Protein AF-A0A066ZWS1-F1 (afdb_monomer_lite)

Structure (mmCIF, N/CA/C/O backbone):
data_AF-A0A066ZWS1-F1
#
_entry.id   AF-A0A066ZWS1-F1
#
loop_
_atom_site.group_PDB
_atom_site.id
_atom_site.type_symbol
_atom_site.label_atom_id
_atom_site.label_alt_id
_atom_site.label_comp_id
_atom_site.label_asym_id
_atom_site.label_entity_id
_atom_site.label_seq_id
_atom_site.pdbx_PDB_ins_code
_atom_site.Cartn_x
_atom_site.Cartn_y
_atom_site.Cartn_z
_atom_site.occupancy
_atom_site.B_iso_or_equiv
_atom_site.auth_seq_id
_atom_site.auth_comp_id
_atom_site.auth_asym_id
_atom_site.auth_atom_id
_atom_site.pdbx_PDB_model_num
ATOM 1 N N . MET A 1 1 ? -18.443 104.665 -8.573 1.00 38.19 1 MET A N 1
ATOM 2 C CA . MET A 1 1 ? -17.486 105.781 -8.428 1.00 38.19 1 MET A CA 1
ATOM 3 C C . MET A 1 1 ? -16.572 105.450 -7.249 1.00 38.19 1 MET A C 1
ATOM 5 O O . MET A 1 1 ? -17.092 105.098 -6.205 1.00 38.19 1 MET A O 1
ATOM 9 N N . VAL A 1 2 ? -15.253 105.555 -7.456 1.00 36.62 2 VAL A N 1
ATOM 10 C CA . VAL A 1 2 ? -14.124 105.443 -6.494 1.00 36.62 2 VAL A CA 1
ATOM 11 C C . VAL A 1 2 ? -13.600 104.040 -6.103 1.00 36.62 2 VAL A C 1
ATOM 13 O O . VAL A 1 2 ? -14.332 103.125 -5.757 1.00 36.62 2 VAL A O 1
ATOM 16 N N . LYS A 1 3 ? -12.267 103.946 -6.239 1.00 41.00 3 LYS A N 1
ATOM 17 C CA . LYS A 1 3 ? -11.293 102.839 -6.189 1.00 41.00 3 LYS A CA 1
ATOM 18 C C . LYS A 1 3 ? -10.874 102.416 -4.766 1.00 41.00 3 LYS A C 1
ATOM 20 O O . LYS A 1 3 ? -10.825 103.261 -3.881 1.00 41.00 3 LYS A O 1
ATOM 25 N N . SER A 1 4 ? -10.354 101.191 -4.616 1.00 43.53 4 SER A N 1
ATOM 26 C CA . SER A 1 4 ? -8.938 100.872 -4.260 1.00 43.53 4 SER A CA 1
ATOM 27 C C . SER A 1 4 ? -8.830 99.391 -3.844 1.00 43.53 4 SER A C 1
ATOM 29 O O . SER A 1 4 ? -9.546 98.931 -2.968 1.00 43.53 4 SER A O 1
ATOM 31 N N . LEU A 1 5 ? -8.225 98.519 -4.653 1.00 43.28 5 LEU A N 1
ATOM 32 C CA . LEU A 1 5 ? -6.821 98.078 -4.648 1.00 43.28 5 LEU A CA 1
ATOM 33 C C . LEU A 1 5 ? -6.246 97.710 -3.269 1.00 43.28 5 LEU A C 1
ATOM 35 O O . LEU A 1 5 ? -5.851 98.594 -2.517 1.00 43.28 5 LEU A O 1
ATOM 39 N N . ARG A 1 6 ? -6.037 96.406 -3.035 1.00 43.62 6 ARG A N 1
ATOM 40 C CA . ARG A 1 6 ? -4.837 95.894 -2.356 1.00 43.62 6 ARG A CA 1
ATOM 41 C C . ARG A 1 6 ? -4.572 94.432 -2.724 1.00 43.62 6 ARG A C 1
ATOM 43 O O . ARG A 1 6 ? -5.404 93.557 -2.526 1.00 43.62 6 ARG A O 1
ATOM 50 N N . TYR A 1 7 ? -3.396 94.236 -3.309 1.00 44.91 7 TYR A N 1
ATOM 51 C CA . TYR A 1 7 ? -2.771 92.969 -3.654 1.00 44.91 7 TYR A CA 1
ATOM 52 C C . TYR A 1 7 ? -2.478 92.146 -2.396 1.00 44.91 7 TYR A C 1
ATOM 54 O O . TYR A 1 7 ? -1.910 92.681 -1.445 1.00 44.91 7 TYR A O 1
ATOM 62 N N . ILE A 1 8 ? -2.761 90.843 -2.435 1.00 48.12 8 ILE A N 1
ATOM 63 C CA . ILE A 1 8 ? -2.046 89.858 -1.620 1.00 48.12 8 ILE A CA 1
ATOM 64 C C . ILE A 1 8 ? -1.541 88.770 -2.563 1.00 48.12 8 ILE A C 1
ATOM 66 O O . ILE A 1 8 ? -2.303 88.038 -3.188 1.00 48.12 8 ILE A O 1
ATOM 70 N N . VAL A 1 9 ? -0.218 88.750 -2.685 1.00 44.81 9 VAL A N 1
ATOM 71 C CA . VAL A 1 9 ? 0.598 87.747 -3.360 1.00 44.81 9 VAL A CA 1
ATOM 72 C C . VAL A 1 9 ? 0.517 86.457 -2.545 1.00 44.81 9 VAL A C 1
ATOM 74 O O . VAL A 1 9 ? 0.936 86.438 -1.390 1.00 44.81 9 VAL A O 1
ATOM 77 N N . LEU A 1 10 ? -0.014 85.384 -3.130 1.00 44.69 10 LEU A N 1
ATOM 78 C CA . LEU A 1 10 ? 0.072 84.039 -2.562 1.00 44.69 10 LEU A CA 1
ATOM 79 C C . LEU A 1 10 ? 1.243 83.317 -3.229 1.00 44.69 10 LEU A C 1
ATOM 81 O O . LEU A 1 10 ? 1.189 82.927 -4.394 1.00 44.69 10 LEU A O 1
ATOM 85 N N . VAL A 1 11 ? 2.333 83.221 -2.473 1.00 46.75 11 VAL A N 1
ATOM 86 C CA . VAL A 1 11 ? 3.554 82.492 -2.815 1.00 46.75 11 VAL A CA 1
ATOM 87 C C . VAL A 1 11 ? 3.230 80.996 -2.834 1.00 46.75 11 VAL A C 1
ATOM 89 O O . VAL A 1 11 ? 2.938 80.413 -1.793 1.00 46.75 11 VAL A O 1
ATOM 92 N N . LEU A 1 12 ? 3.276 80.373 -4.016 1.00 42.91 12 LEU A N 1
ATOM 93 C CA . LEU A 1 12 ? 3.288 78.916 -4.155 1.00 42.91 12 LEU A CA 1
ATOM 94 C C . LEU A 1 12 ? 4.696 78.400 -3.825 1.00 42.91 12 LEU A C 1
ATOM 96 O O . LEU A 1 12 ? 5.595 78.426 -4.664 1.00 42.91 12 LEU A O 1
ATOM 100 N N . SER A 1 13 ? 4.890 77.909 -2.607 1.00 47.66 13 SER A N 1
ATOM 101 C CA . SER A 1 13 ? 6.032 77.070 -2.243 1.00 47.66 13 SER A CA 1
ATOM 102 C C . SER A 1 13 ? 5.692 75.607 -2.536 1.00 47.66 13 SER A C 1
ATOM 104 O O . SER A 1 13 ? 4.999 74.937 -1.773 1.00 47.66 13 SER A O 1
ATOM 106 N N . ALA A 1 14 ? 6.186 75.104 -3.668 1.00 46.03 14 ALA A N 1
ATOM 107 C CA . ALA A 1 14 ? 6.187 73.684 -3.991 1.00 46.03 14 ALA A CA 1
ATOM 108 C C . ALA A 1 14 ? 7.239 72.967 -3.128 1.00 46.03 14 ALA A C 1
ATOM 110 O O . ALA A 1 14 ? 8.435 73.024 -3.410 1.00 46.03 14 ALA A O 1
ATOM 111 N N . VAL A 1 15 ? 6.798 72.293 -2.067 1.00 49.97 15 VAL A N 1
ATOM 112 C CA . VAL A 1 15 ? 7.642 71.366 -1.307 1.00 49.97 15 VAL A CA 1
ATOM 113 C C . VAL A 1 15 ? 7.695 70.044 -2.071 1.00 49.97 15 VAL A C 1
ATOM 115 O O . VAL A 1 15 ? 6.747 69.263 -2.060 1.00 49.97 15 VAL A O 1
ATOM 118 N N . TRP A 1 16 ? 8.812 69.802 -2.753 1.00 45.34 16 TRP A N 1
ATOM 119 C CA . TRP A 1 16 ? 9.173 68.482 -3.261 1.00 45.34 16 TRP A CA 1
ATOM 120 C C . TRP A 1 16 ? 9.668 67.627 -2.091 1.00 45.34 16 TRP A C 1
ATOM 122 O O . TRP A 1 16 ? 10.809 67.757 -1.654 1.00 45.34 16 TRP A O 1
ATOM 132 N N . LEU A 1 17 ? 8.817 66.736 -1.582 1.00 52.81 17 LEU A N 1
ATOM 133 C CA . LEU A 1 17 ? 9.281 65.599 -0.791 1.00 52.81 17 LEU A CA 1
ATOM 134 C C . LEU A 1 17 ? 9.776 64.526 -1.764 1.00 52.81 17 LEU A C 1
ATOM 136 O O . LEU A 1 17 ? 9.001 63.718 -2.271 1.00 52.81 17 LEU A O 1
ATOM 140 N N . ALA A 1 18 ? 11.081 64.529 -2.033 1.00 47.84 18 ALA A N 1
ATOM 141 C CA . ALA A 1 18 ? 11.765 63.382 -2.611 1.00 47.84 18 ALA A CA 1
ATOM 142 C C . ALA A 1 18 ? 11.802 62.262 -1.557 1.00 47.84 18 ALA A C 1
ATOM 144 O O . ALA A 1 18 ? 12.733 62.150 -0.763 1.00 47.84 18 ALA A O 1
ATOM 145 N N . GLY A 1 19 ? 10.744 61.455 -1.512 1.00 42.97 19 GLY A N 1
ATOM 146 C CA . GLY A 1 19 ? 10.755 60.180 -0.811 1.00 42.97 19 GLY A CA 1
ATOM 147 C C . GLY A 1 19 ? 11.589 59.178 -1.603 1.00 42.97 19 GLY A C 1
ATOM 148 O O . GLY A 1 19 ? 11.130 58.644 -2.609 1.00 42.97 19 GLY A O 1
ATOM 149 N N . CYS A 1 20 ? 12.815 58.913 -1.155 1.00 52.38 20 CYS A N 1
ATOM 150 C CA . CYS A 1 20 ? 13.598 57.774 -1.619 1.00 52.38 20 CYS A CA 1
ATOM 151 C C . CYS A 1 20 ? 12.930 56.475 -1.141 1.00 52.38 20 CYS A C 1
ATOM 153 O O . CYS A 1 20 ? 13.167 56.029 -0.023 1.00 52.38 20 CYS A O 1
ATOM 155 N N . THR A 1 21 ? 12.117 55.846 -1.989 1.00 48.03 21 THR A N 1
ATOM 156 C CA . THR A 1 21 ? 11.739 54.436 -1.831 1.00 48.03 21 THR A CA 1
ATOM 157 C C . THR A 1 21 ? 12.431 53.631 -2.925 1.00 48.03 21 THR A C 1
ATOM 159 O O . THR A 1 21 ? 11.834 53.263 -3.935 1.00 48.03 21 THR A O 1
ATOM 162 N N . SER A 1 22 ? 13.726 53.370 -2.768 1.00 54.69 22 SER A N 1
ATOM 163 C CA . SER A 1 22 ? 14.367 52.320 -3.554 1.00 54.69 22 SER A CA 1
ATOM 164 C C . SER A 1 22 ? 13.923 50.978 -2.974 1.00 54.69 22 SER A C 1
ATOM 166 O O . SER A 1 22 ? 14.509 50.486 -2.008 1.00 54.69 22 SER A O 1
ATOM 168 N N . SER A 1 23 ? 12.865 50.388 -3.528 1.00 53.09 23 SER A N 1
ATOM 169 C CA . SER A 1 23 ? 12.674 48.943 -3.403 1.00 53.09 23 SER A CA 1
ATOM 170 C C . SER A 1 23 ? 13.939 48.260 -3.937 1.00 53.09 23 SER A C 1
ATOM 172 O O . SER A 1 23 ? 14.408 48.652 -5.010 1.00 53.09 23 SER A O 1
ATOM 174 N N . PRO A 1 24 ? 14.529 47.281 -3.228 1.00 49.41 24 PRO A N 1
ATOM 175 C CA . PRO A 1 24 ? 15.659 46.546 -3.772 1.00 49.41 24 PRO A CA 1
ATOM 176 C C . PRO A 1 24 ? 15.204 45.889 -5.075 1.00 49.41 24 PRO A C 1
ATOM 178 O O . PRO A 1 24 ? 14.222 45.143 -5.096 1.00 49.41 24 PRO A O 1
ATOM 181 N N . ALA A 1 25 ? 15.886 46.217 -6.172 1.00 48.94 25 ALA A N 1
ATOM 182 C CA . ALA A 1 25 ? 15.670 45.556 -7.445 1.00 48.94 25 ALA A CA 1
ATOM 183 C C . ALA A 1 25 ? 15.865 44.053 -7.224 1.00 48.94 25 ALA A C 1
ATOM 185 O O . ALA A 1 25 ? 16.931 43.623 -6.775 1.00 48.94 25 ALA A O 1
ATOM 186 N N . MET A 1 26 ? 14.832 43.253 -7.505 1.00 49.41 26 MET A N 1
ATOM 187 C CA . MET A 1 26 ? 15.030 41.813 -7.602 1.00 49.41 26 MET A CA 1
ATOM 188 C C . MET A 1 26 ? 16.141 41.579 -8.629 1.00 49.41 26 MET A C 1
ATOM 190 O O . MET A 1 26 ? 16.082 42.184 -9.705 1.00 49.41 26 MET A O 1
ATOM 194 N N . PRO A 1 27 ? 17.146 40.736 -8.331 1.00 48.28 27 PRO A N 1
ATOM 195 C CA . PRO A 1 27 ? 18.145 40.391 -9.323 1.00 48.28 27 PRO A CA 1
ATOM 196 C C . PRO A 1 27 ? 17.381 39.841 -10.521 1.00 48.28 27 PRO A C 1
ATOM 198 O O . PRO A 1 27 ? 16.574 38.917 -10.377 1.00 48.28 27 PRO A O 1
ATOM 201 N N . THR A 1 28 ? 17.572 40.454 -11.688 1.00 49.81 28 THR A N 1
ATOM 202 C CA . THR A 1 28 ? 17.046 39.925 -12.938 1.00 49.81 28 THR A CA 1
ATOM 203 C C . THR A 1 28 ? 17.568 38.501 -13.028 1.00 49.81 28 THR A C 1
ATOM 205 O O . THR A 1 28 ? 18.763 38.293 -13.235 1.00 49.81 28 THR A O 1
ATOM 208 N N . LYS A 1 29 ? 16.702 37.503 -12.802 1.00 53.91 29 LYS A N 1
ATOM 209 C CA . LYS A 1 29 ? 17.018 36.138 -13.204 1.00 53.91 29 LYS A CA 1
ATOM 210 C C . LYS A 1 29 ? 17.281 36.260 -14.692 1.00 53.91 29 LYS A C 1
ATOM 212 O O . LYS A 1 29 ? 16.344 36.501 -15.452 1.00 53.91 29 LYS A O 1
ATOM 217 N N . ASN A 1 30 ? 18.549 36.160 -15.081 1.00 53.34 30 ASN A N 1
ATOM 218 C CA . ASN A 1 30 ? 18.901 35.901 -16.462 1.00 53.34 30 ASN A CA 1
ATOM 219 C C . ASN A 1 30 ? 17.964 34.779 -16.901 1.00 53.34 30 ASN A C 1
ATOM 221 O O . ASN A 1 30 ? 17.905 33.738 -16.233 1.00 53.34 30 ASN A O 1
ATOM 225 N N . LYS A 1 31 ? 17.165 35.017 -17.950 1.00 51.88 31 LYS A N 1
ATOM 226 C CA . LYS A 1 31 ? 16.520 33.906 -18.647 1.00 51.88 31 LYS A CA 1
ATOM 227 C C . LYS A 1 31 ? 17.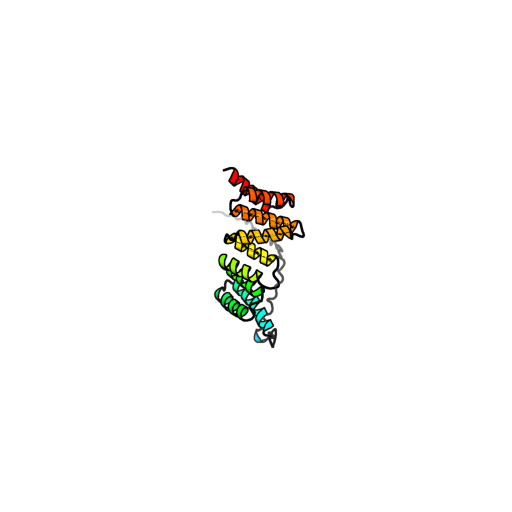630 32.872 -18.852 1.00 51.88 31 LYS A C 1
ATOM 229 O O . LYS A 1 31 ? 18.699 33.281 -19.314 1.00 51.88 31 LYS A O 1
ATOM 234 N N . PRO A 1 32 ? 17.447 31.602 -18.446 1.00 54.88 32 PRO A N 1
ATOM 235 C CA . PRO A 1 32 ? 18.393 30.567 -18.830 1.00 54.88 32 PRO A CA 1
ATOM 236 C C . PRO A 1 32 ? 18.616 30.738 -20.328 1.00 54.88 32 PRO A C 1
ATOM 238 O O . PRO A 1 32 ? 17.624 30.837 -21.051 1.00 54.88 32 PRO A O 1
ATOM 241 N N . SER A 1 33 ? 19.866 30.910 -20.768 1.00 60.81 33 SER A N 1
ATOM 242 C CA . SER A 1 33 ? 20.153 31.030 -22.195 1.00 60.81 33 SER A CA 1
ATOM 243 C C . SER A 1 33 ? 19.487 29.848 -22.886 1.00 60.81 33 SER A C 1
ATOM 245 O O . SER A 1 33 ? 19.844 28.701 -22.620 1.00 60.81 33 SER A O 1
ATOM 247 N N . GLU A 1 34 ? 18.469 30.126 -23.698 1.00 61.28 34 GLU A N 1
ATOM 248 C CA . GLU A 1 34 ? 17.825 29.129 -24.540 1.00 61.28 34 GLU A CA 1
ATOM 249 C C . GLU A 1 34 ? 18.876 28.738 -25.579 1.00 61.28 34 GLU A C 1
ATOM 251 O O . GLU A 1 34 ? 19.074 29.432 -26.574 1.00 61.28 34 GLU A O 1
ATOM 256 N N . VAL A 1 35 ? 19.645 27.687 -25.283 1.00 61.91 35 VAL A N 1
ATOM 257 C CA . VAL A 1 35 ? 20.571 27.098 -26.249 1.00 61.91 35 VAL A CA 1
ATOM 258 C C . VAL A 1 35 ? 19.709 26.613 -27.416 1.00 61.91 35 VAL A C 1
ATOM 260 O O . VAL A 1 35 ? 18.769 25.847 -27.177 1.00 61.91 35 VAL A O 1
ATOM 263 N N . PRO A 1 36 ? 19.964 27.068 -28.656 1.00 69.50 36 PRO A N 1
ATOM 264 C CA . PRO A 1 36 ? 19.253 26.569 -29.825 1.00 69.50 36 PRO A CA 1
ATOM 265 C C . PRO A 1 36 ? 19.314 25.040 -29.849 1.00 69.50 36 PRO A C 1
ATOM 267 O O . PRO A 1 36 ? 20.382 24.477 -29.620 1.00 69.50 36 PRO A O 1
ATOM 270 N N . ILE A 1 37 ? 18.184 24.371 -30.107 1.00 60.78 37 ILE A N 1
ATOM 271 C CA . ILE A 1 37 ? 18.063 22.899 -30.027 1.00 60.78 37 ILE A CA 1
ATOM 272 C C . ILE A 1 37 ? 19.157 22.198 -30.851 1.00 60.78 37 ILE A C 1
ATOM 274 O O . ILE A 1 37 ? 19.696 21.184 -30.421 1.00 60.78 37 ILE A O 1
ATOM 278 N N . ASP A 1 38 ? 19.557 22.802 -31.968 1.00 71.38 38 ASP A N 1
ATOM 279 C CA . ASP A 1 38 ? 20.580 22.289 -32.885 1.00 71.38 38 ASP A CA 1
ATOM 280 C C . ASP A 1 38 ? 22.018 22.328 -32.321 1.00 71.38 38 ASP A C 1
ATOM 282 O O . ASP A 1 38 ? 22.931 21.761 -32.914 1.00 71.38 38 ASP A O 1
ATOM 286 N N . GLN A 1 39 ? 22.238 23.009 -31.191 1.00 70.69 39 GLN A N 1
ATOM 287 C CA . GLN A 1 39 ? 23.531 23.123 -30.498 1.00 70.69 39 GLN A CA 1
ATOM 288 C C . GLN A 1 39 ? 23.583 22.306 -29.202 1.00 70.69 39 GLN A C 1
ATOM 290 O O . GLN A 1 39 ? 24.602 22.304 -28.511 1.00 70.69 39 GLN A O 1
ATOM 295 N N . VAL A 1 40 ? 22.489 21.631 -28.845 1.00 74.19 40 VAL A N 1
ATOM 296 C CA . VAL A 1 40 ? 22.462 20.744 -27.685 1.00 74.19 40 VAL A CA 1
ATOM 297 C C . VAL A 1 40 ? 23.062 19.410 -28.111 1.00 74.19 40 VAL A C 1
ATOM 299 O O . VAL A 1 40 ? 22.451 18.665 -28.876 1.00 74.19 40 VAL A O 1
ATOM 302 N N . GLU A 1 41 ? 24.265 19.104 -27.623 1.00 72.69 41 GLU A N 1
ATOM 303 C CA . GLU A 1 41 ? 24.840 17.772 -27.811 1.00 72.69 41 GLU A CA 1
ATOM 304 C C . GLU A 1 41 ? 23.880 16.705 -27.258 1.00 72.69 41 GLU A C 1
ATOM 306 O O . GLU A 1 41 ? 23.323 16.874 -26.164 1.00 72.69 41 GLU A O 1
ATOM 311 N N . PRO A 1 42 ? 23.655 15.601 -27.993 1.00 69.19 42 PRO A N 1
ATOM 312 C CA . PRO A 1 42 ? 22.784 14.542 -27.517 1.00 69.19 42 PRO A CA 1
ATOM 313 C C . PRO A 1 42 ? 23.360 13.935 -26.234 1.00 69.19 42 PRO A C 1
ATOM 315 O O . PRO A 1 42 ? 24.545 13.618 -26.161 1.00 69.19 42 PRO A O 1
ATOM 318 N N . LEU A 1 43 ? 22.499 13.721 -25.233 1.00 72.31 43 LEU A N 1
ATOM 319 C CA . LEU A 1 43 ? 22.890 13.153 -23.933 1.00 72.31 43 LEU A CA 1
ATOM 320 C C . LEU A 1 43 ? 23.558 11.770 -24.059 1.00 72.31 43 LEU A C 1
ATOM 322 O O . LEU A 1 43 ? 24.332 11.380 -23.188 1.00 72.31 43 LEU A O 1
ATOM 326 N N . ALA A 1 44 ? 23.256 11.037 -25.133 1.00 71.75 44 ALA A N 1
ATOM 327 C CA . ALA A 1 44 ? 23.952 9.826 -25.544 1.00 71.75 44 ALA A CA 1
ATOM 328 C C . ALA A 1 44 ? 23.848 9.650 -27.066 1.00 71.75 44 ALA A C 1
ATOM 330 O O . ALA A 1 44 ? 22.802 9.925 -27.655 1.00 71.75 44 ALA A O 1
ATOM 331 N N . SER A 1 45 ? 24.918 9.162 -27.696 1.00 74.00 4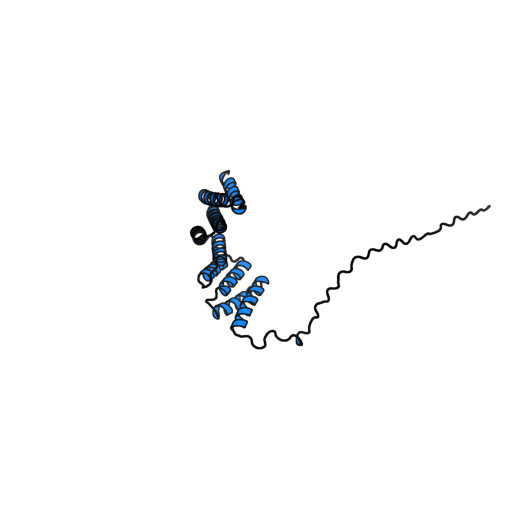5 SER A N 1
ATOM 332 C CA . SER A 1 45 ? 24.954 8.852 -29.132 1.00 74.00 45 SER A CA 1
ATOM 333 C C . SER A 1 45 ? 24.488 7.430 -29.460 1.00 74.00 45 SER A C 1
ATOM 335 O O . SER A 1 45 ? 24.045 7.196 -30.578 1.00 74.00 45 SER A O 1
ATOM 337 N N . ASN A 1 46 ? 24.540 6.505 -28.493 1.00 78.88 46 ASN A N 1
ATOM 338 C CA . ASN A 1 46 ? 24.050 5.128 -28.605 1.00 78.88 46 ASN A CA 1
ATOM 339 C C . ASN A 1 46 ? 23.357 4.724 -27.295 1.00 78.88 46 ASN A C 1
ATOM 341 O O . ASN A 1 46 ? 24.028 4.542 -26.279 1.00 78.88 46 ASN A O 1
ATOM 345 N N . LEU A 1 47 ? 22.029 4.591 -27.307 1.00 82.69 47 LEU A N 1
ATOM 346 C CA . LEU A 1 47 ? 21.278 4.056 -26.170 1.00 82.69 47 LEU A CA 1
ATOM 347 C C . LEU A 1 47 ? 21.267 2.529 -26.239 1.00 82.69 47 LEU A C 1
ATOM 349 O O . LEU A 1 47 ? 21.045 1.952 -27.301 1.00 82.69 47 LEU A O 1
ATOM 353 N N . THR A 1 48 ? 21.511 1.870 -25.107 1.00 89.56 48 THR A N 1
ATOM 354 C CA . THR A 1 48 ? 21.300 0.421 -25.009 1.00 89.56 48 THR A CA 1
ATOM 355 C C . THR A 1 48 ? 19.808 0.115 -24.857 1.00 89.56 48 THR A C 1
ATOM 357 O O . THR A 1 48 ? 19.047 0.960 -24.381 1.00 89.56 48 THR A O 1
ATOM 360 N N . GLU A 1 49 ? 19.378 -1.111 -25.173 1.00 88.56 49 GLU A N 1
ATOM 361 C CA . GLU A 1 49 ? 17.987 -1.544 -24.932 1.00 88.56 49 GLU A CA 1
ATOM 362 C C . GLU A 1 49 ? 17.583 -1.388 -23.451 1.00 88.56 49 GLU A C 1
ATOM 364 O O . GLU A 1 49 ? 16.433 -1.092 -23.120 1.00 88.56 49 GLU A O 1
ATOM 369 N N . ASP A 1 50 ? 18.541 -1.536 -22.533 1.00 88.69 50 ASP A N 1
ATOM 370 C CA . ASP A 1 50 ? 18.326 -1.314 -21.105 1.00 88.69 50 ASP A CA 1
ATOM 371 C C . ASP A 1 50 ? 18.142 0.165 -20.746 1.00 88.69 50 ASP A C 1
ATOM 373 O O . ASP A 1 50 ? 17.395 0.475 -19.812 1.00 88.69 50 ASP A O 1
ATOM 377 N N . ASP A 1 51 ? 18.783 1.079 -21.472 1.00 92.25 51 ASP A N 1
ATOM 378 C CA . ASP A 1 51 ? 18.601 2.519 -21.284 1.00 92.25 51 ASP A CA 1
ATOM 379 C C . ASP A 1 51 ? 17.271 2.988 -21.871 1.00 92.25 51 ASP A C 1
ATOM 381 O O . ASP A 1 51 ? 16.542 3.724 -21.204 1.00 92.25 51 ASP A O 1
ATOM 385 N N . GLU A 1 52 ? 16.888 2.483 -23.046 1.00 91.88 52 GLU A N 1
ATOM 386 C CA . GLU A 1 52 ? 15.556 2.705 -23.617 1.00 91.88 52 GLU A CA 1
ATOM 387 C C . GLU A 1 52 ? 14.453 2.185 -22.690 1.00 91.88 52 GLU A C 1
ATOM 389 O O . GLU A 1 52 ? 13.430 2.843 -22.484 1.00 91.88 52 GLU A O 1
ATOM 394 N N . TYR A 1 53 ? 14.672 1.027 -22.067 1.00 95.56 53 TYR A N 1
ATOM 395 C CA . TYR A 1 53 ? 13.743 0.464 -21.098 1.00 95.56 53 TYR A CA 1
ATOM 396 C C . TYR A 1 53 ? 13.603 1.337 -19.841 1.00 95.56 53 TYR A C 1
ATOM 398 O O . TYR A 1 53 ? 12.481 1.604 -19.399 1.00 95.56 53 TYR A O 1
ATOM 406 N N . LYS A 1 54 ? 14.717 1.816 -19.267 1.00 96.00 54 LYS A N 1
ATOM 407 C CA . LYS A 1 54 ? 14.688 2.748 -18.121 1.00 96.00 54 LYS A CA 1
ATOM 408 C C . LYS A 1 54 ? 13.979 4.049 -18.491 1.00 96.00 54 LYS A C 1
ATOM 410 O O . LYS A 1 54 ? 13.094 4.480 -17.755 1.00 96.00 54 LYS A O 1
ATOM 415 N N . PHE A 1 55 ? 14.302 4.613 -19.653 1.00 96.00 55 PHE A N 1
ATOM 416 C CA . PHE A 1 55 ? 13.623 5.790 -20.181 1.00 96.00 55 PHE A CA 1
ATOM 417 C C . PHE A 1 55 ? 12.117 5.546 -20.335 1.00 96.00 55 PHE A C 1
ATOM 419 O O . PHE A 1 55 ? 11.305 6.378 -19.937 1.00 96.00 55 PHE A O 1
ATOM 426 N N . GLY A 1 56 ? 11.721 4.371 -20.828 1.00 97.75 56 GLY A N 1
ATOM 427 C CA . GLY A 1 56 ? 10.322 3.974 -20.928 1.00 97.75 56 GLY A CA 1
ATOM 428 C C . GLY A 1 56 ? 9.604 3.943 -19.574 1.00 97.75 56 GLY A C 1
ATOM 429 O O . GLY A 1 56 ? 8.479 4.434 -19.478 1.00 97.75 56 GLY A O 1
ATOM 430 N N . LEU A 1 57 ? 10.237 3.423 -18.514 1.00 98.56 57 LEU A N 1
ATOM 431 C CA . LEU A 1 57 ? 9.676 3.452 -17.153 1.00 98.56 57 LEU A CA 1
ATOM 432 C C . LEU A 1 57 ? 9.421 4.893 -16.674 1.00 98.56 57 LEU A C 1
ATOM 434 O O . LEU A 1 57 ? 8.353 5.184 -16.121 1.00 98.56 57 LEU A O 1
ATOM 438 N N . ASP A 1 58 ? 10.380 5.789 -16.906 1.00 98.38 58 ASP A N 1
ATOM 439 C CA . ASP A 1 58 ? 10.282 7.198 -16.518 1.00 98.38 58 ASP A CA 1
ATOM 440 C C . ASP A 1 58 ? 9.215 7.942 -17.325 1.00 98.38 58 ASP A C 1
ATOM 442 O O . ASP A 1 58 ? 8.417 8.697 -16.755 1.00 98.38 58 ASP A O 1
ATOM 446 N N . LEU A 1 59 ? 9.139 7.668 -18.630 1.00 98.50 59 LEU A N 1
ATOM 447 C CA . LEU A 1 59 ? 8.123 8.218 -19.517 1.00 98.50 59 LEU A CA 1
ATOM 448 C C . LEU A 1 59 ? 6.724 7.784 -19.076 1.00 98.50 59 LEU A C 1
ATOM 450 O O . LEU A 1 59 ? 5.860 8.635 -18.896 1.00 98.50 59 LEU A O 1
ATOM 454 N N . VAL A 1 60 ? 6.498 6.500 -18.776 1.00 98.75 60 VAL A N 1
ATOM 455 C CA . VAL A 1 60 ? 5.211 6.046 -18.215 1.00 98.75 60 VAL A CA 1
ATOM 456 C C . VAL A 1 60 ? 4.870 6.797 -16.932 1.00 98.75 60 VAL A C 1
ATOM 458 O O . VAL A 1 60 ? 3.735 7.244 -16.753 1.00 98.75 60 VAL A O 1
ATOM 461 N N . ALA A 1 61 ? 5.835 6.959 -16.025 1.00 98.62 61 ALA A N 1
ATOM 462 C CA . ALA A 1 61 ? 5.599 7.693 -14.790 1.00 98.62 61 ALA A CA 1
ATOM 463 C C . ALA A 1 61 ? 5.210 9.159 -15.052 1.00 98.62 61 ALA A C 1
ATOM 465 O O . ALA A 1 61 ? 4.431 9.717 -14.272 1.00 98.62 61 ALA A O 1
ATOM 466 N N . LEU A 1 62 ? 5.759 9.789 -16.095 1.00 98.50 62 LEU A N 1
ATOM 467 C CA . LEU A 1 62 ? 5.407 11.138 -16.541 1.00 98.50 62 LEU A CA 1
ATOM 468 C C . LEU A 1 62 ? 4.005 11.181 -17.163 1.00 98.50 62 LEU A C 1
ATOM 470 O O . LEU A 1 62 ? 3.193 12.000 -16.735 1.00 98.50 62 LEU A O 1
ATOM 474 N N . GLU A 1 63 ? 3.684 10.265 -18.078 1.00 98.69 63 GLU A N 1
ATOM 475 C CA . GLU A 1 63 ? 2.367 10.187 -18.724 1.00 98.69 63 GLU A CA 1
ATOM 476 C C . GLU A 1 63 ? 1.240 9.988 -17.698 1.00 98.69 63 GLU A C 1
ATOM 478 O O . GLU A 1 63 ? 0.205 10.654 -17.768 1.00 98.69 63 GLU A O 1
ATOM 483 N N . ILE A 1 64 ? 1.458 9.150 -16.673 1.00 98.75 64 ILE A N 1
ATOM 484 C CA . ILE A 1 64 ? 0.506 8.980 -15.560 1.00 98.75 64 ILE A CA 1
ATOM 485 C C . ILE A 1 64 ? 0.272 10.312 -14.831 1.00 98.75 64 ILE A C 1
ATOM 487 O O . ILE A 1 64 ? -0.877 10.662 -14.554 1.00 98.75 64 ILE A O 1
ATOM 491 N N . ARG A 1 65 ? 1.334 11.075 -14.524 1.00 98.12 65 ARG A N 1
ATOM 492 C CA . ARG A 1 65 ? 1.214 12.387 -13.851 1.00 98.12 65 ARG A CA 1
ATOM 493 C C . ARG A 1 65 ? 0.470 13.402 -14.713 1.00 98.12 65 ARG A C 1
ATOM 495 O O . ARG A 1 65 ? -0.352 14.152 -14.193 1.00 98.12 65 ARG A O 1
ATOM 502 N N . ASN A 1 66 ? 0.713 13.372 -16.019 1.00 98.06 66 ASN A N 1
ATOM 503 C CA . ASN A 1 66 ? 0.075 14.245 -17.000 1.00 98.06 66 ASN A CA 1
ATOM 504 C C . ASN A 1 66 ? -1.335 13.774 -17.399 1.00 98.06 66 ASN A C 1
ATOM 506 O O . ASN A 1 66 ? -1.965 14.395 -18.255 1.00 98.06 66 ASN A O 1
ATOM 510 N N . LYS A 1 67 ? -1.844 12.696 -16.778 1.00 98.00 67 LYS A N 1
ATOM 511 C CA . LYS A 1 67 ? -3.152 12.074 -17.053 1.00 98.00 67 LYS A CA 1
ATOM 512 C C . LYS A 1 67 ? -3.322 11.608 -18.503 1.00 98.00 67 LYS A C 1
ATOM 514 O O . LYS A 1 67 ? -4.441 11.443 -18.982 1.00 98.00 67 LYS A O 1
ATOM 519 N N . GLN A 1 68 ? -2.217 11.350 -19.192 1.00 98.56 68 GLN A N 1
ATOM 520 C CA . GLN A 1 68 ? -2.182 10.824 -20.553 1.00 98.56 68 GLN A CA 1
ATOM 521 C C . GLN A 1 68 ? -2.328 9.299 -20.519 1.00 98.56 68 GLN A C 1
ATOM 523 O O . GLN A 1 68 ? -1.411 8.534 -20.828 1.00 98.56 68 GLN A O 1
ATOM 528 N N . PHE A 1 69 ? -3.496 8.838 -20.071 1.00 98.38 69 PHE A N 1
ATOM 529 C CA . PHE A 1 69 ? -3.705 7.434 -19.723 1.00 98.38 69 PHE A CA 1
ATOM 530 C C . PHE A 1 69 ? -3.593 6.478 -20.916 1.00 98.38 69 PHE A C 1
ATOM 532 O O . PHE A 1 69 ? -3.102 5.365 -20.745 1.00 98.38 69 PHE A O 1
ATOM 539 N N . ASP A 1 70 ? -3.980 6.900 -22.117 1.00 98.25 70 ASP A N 1
ATOM 540 C CA . ASP A 1 70 ? -3.873 6.046 -23.305 1.00 98.25 70 ASP A CA 1
ATOM 541 C C . ASP A 1 70 ? -2.413 5.838 -23.720 1.00 98.25 70 ASP A C 1
ATOM 543 O O . ASP A 1 70 ? -2.032 4.762 -24.179 1.00 98.25 70 ASP A O 1
ATOM 547 N N . GLN A 1 71 ? -1.572 6.863 -23.545 1.00 98.12 71 GLN A N 1
ATOM 548 C CA . GLN A 1 71 ? -0.139 6.768 -23.827 1.00 98.12 71 GLN A CA 1
ATOM 549 C C . GLN A 1 71 ? 0.552 5.887 -22.788 1.00 98.12 71 GLN A C 1
ATOM 551 O O . GLN A 1 71 ? 1.281 4.962 -23.153 1.00 98.12 71 GLN A O 1
ATOM 556 N N . ALA A 1 72 ? 0.255 6.123 -21.505 1.00 98.62 72 ALA A N 1
ATOM 557 C CA . ALA A 1 72 ? 0.768 5.321 -20.402 1.00 98.62 72 ALA A CA 1
ATOM 558 C C . ALA A 1 72 ? 0.438 3.829 -20.573 1.00 98.62 72 ALA A C 1
ATOM 560 O O . ALA A 1 72 ? 1.325 2.999 -20.407 1.00 98.62 72 ALA A O 1
ATOM 561 N N . ASP A 1 73 ? -0.798 3.487 -20.951 1.00 98.44 73 ASP A N 1
ATOM 562 C CA . ASP A 1 73 ? -1.236 2.096 -21.128 1.00 98.44 73 ASP A CA 1
ATOM 563 C C . ASP A 1 73 ? -0.490 1.386 -22.269 1.00 98.44 73 ASP A C 1
ATOM 565 O O . ASP A 1 73 ? 0.066 0.301 -22.083 1.00 98.44 73 ASP A O 1
ATOM 569 N N . ARG A 1 74 ? -0.362 2.040 -23.433 1.00 98.38 74 ARG A N 1
ATOM 570 C CA . ARG A 1 74 ? 0.404 1.485 -24.563 1.00 98.38 74 ARG A CA 1
ATOM 571 C C . ARG A 1 74 ? 1.865 1.234 -24.197 1.00 98.38 74 ARG A C 1
ATOM 573 O O . ARG A 1 74 ? 2.417 0.188 -24.543 1.00 98.38 74 ARG A O 1
ATOM 580 N N . LEU A 1 75 ? 2.500 2.188 -23.518 1.00 98.56 75 LEU A N 1
ATOM 581 C CA . LEU A 1 75 ? 3.890 2.064 -23.078 1.00 98.56 75 LEU A CA 1
ATOM 582 C C . LEU A 1 75 ? 4.045 0.961 -22.023 1.00 98.56 75 LEU A C 1
ATOM 584 O O . LEU A 1 75 ? 4.932 0.121 -22.150 1.00 98.56 75 LEU A O 1
ATOM 588 N N . LEU A 1 76 ? 3.145 0.894 -21.041 1.00 98.62 76 LEU A N 1
ATOM 589 C CA . LEU A 1 76 ? 3.102 -0.175 -20.041 1.00 98.62 76 LEU A CA 1
ATOM 590 C C . LEU A 1 76 ? 2.971 -1.567 -20.673 1.00 98.62 76 LEU A C 1
ATOM 592 O O . LEU A 1 76 ? 3.617 -2.513 -20.216 1.00 98.62 76 LEU A O 1
ATOM 596 N N . GLY A 1 77 ? 2.171 -1.703 -21.733 1.00 98.19 77 GLY A N 1
ATOM 597 C CA . GLY A 1 77 ? 2.058 -2.943 -22.502 1.00 98.19 77 GLY A CA 1
ATOM 598 C C . GLY A 1 77 ? 3.386 -3.361 -23.140 1.00 98.19 77 GLY A C 1
ATOM 599 O O . GLY A 1 77 ? 3.786 -4.522 -23.031 1.00 98.19 77 GLY A O 1
ATOM 600 N N . LYS A 1 78 ? 4.110 -2.408 -23.744 1.00 97.88 78 LYS A N 1
ATOM 601 C CA . LYS A 1 78 ? 5.442 -2.650 -24.326 1.00 97.88 78 LYS A CA 1
ATOM 602 C C . LYS A 1 78 ? 6.463 -3.057 -23.261 1.00 97.88 78 LYS A C 1
ATOM 604 O O . LYS A 1 78 ? 7.139 -4.067 -23.433 1.00 97.88 78 LYS A O 1
ATOM 609 N N . LEU A 1 79 ? 6.525 -2.323 -22.148 1.00 98.25 79 LEU A N 1
ATOM 610 C CA . LEU A 1 79 ? 7.455 -2.605 -21.049 1.00 98.25 79 LEU A CA 1
ATOM 611 C C . LEU A 1 79 ? 7.213 -3.991 -20.446 1.00 98.25 79 LEU A C 1
ATOM 613 O O . LEU A 1 79 ? 8.160 -4.750 -20.262 1.00 98.25 79 LEU A O 1
ATOM 617 N N . LYS A 1 80 ? 5.945 -4.358 -20.219 1.00 97.81 80 LYS A N 1
ATOM 618 C CA . LYS A 1 80 ? 5.576 -5.691 -19.723 1.00 97.81 80 LYS A CA 1
ATOM 619 C C . LYS A 1 80 ? 5.969 -6.805 -20.694 1.00 97.81 80 LYS A C 1
ATOM 621 O O . LYS A 1 80 ? 6.373 -7.869 -20.245 1.00 97.81 80 LYS A O 1
ATOM 626 N N . LYS A 1 81 ? 5.828 -6.587 -22.008 1.00 96.94 81 LYS A N 1
ATOM 627 C CA . LYS A 1 81 ? 6.233 -7.572 -23.024 1.00 96.94 81 LYS A CA 1
ATOM 628 C C . LYS A 1 81 ? 7.750 -7.772 -23.047 1.00 96.94 81 LYS A C 1
ATOM 630 O O . LYS A 1 81 ? 8.196 -8.889 -23.271 1.00 96.94 81 LYS A O 1
ATOM 635 N N . TYR A 1 82 ? 8.512 -6.702 -22.839 1.00 96.06 82 TYR A N 1
ATOM 636 C CA . TYR A 1 82 ? 9.971 -6.746 -22.841 1.00 96.06 82 TYR A CA 1
ATOM 637 C C . TYR A 1 82 ? 10.540 -7.378 -21.560 1.00 96.06 82 TYR A C 1
ATOM 639 O O . TYR A 1 82 ? 11.366 -8.279 -21.644 1.00 96.06 82 TYR A O 1
ATOM 647 N N . LYS A 1 83 ? 10.065 -6.957 -20.378 1.00 96.06 83 LYS A N 1
ATOM 648 C CA . LYS A 1 83 ? 10.481 -7.492 -19.069 1.00 96.06 83 LYS A CA 1
ATOM 649 C C . LYS A 1 83 ? 9.266 -7.765 -18.187 1.00 96.06 83 LYS A C 1
ATOM 651 O O . LYS A 1 83 ? 8.824 -6.918 -17.409 1.00 96.06 83 LYS A O 1
ATOM 656 N N . SER A 1 84 ? 8.697 -8.959 -18.333 1.00 95.06 84 SER A N 1
ATOM 657 C CA . SER A 1 84 ? 7.460 -9.352 -17.647 1.00 95.06 84 SER A CA 1
ATOM 658 C C . SER A 1 84 ? 7.627 -9.638 -16.155 1.00 95.06 84 SER A C 1
ATOM 660 O O . SER A 1 84 ? 6.625 -9.726 -15.451 1.00 95.06 84 SER A O 1
ATOM 662 N N . ASP A 1 85 ? 8.856 -9.810 -15.683 1.00 94.50 85 ASP A N 1
ATOM 663 C CA . ASP A 1 85 ? 9.232 -10.128 -14.303 1.00 94.50 85 ASP A CA 1
ATOM 664 C C . ASP A 1 85 ? 9.721 -8.900 -13.506 1.00 94.50 85 ASP A C 1
ATOM 666 O O . ASP A 1 85 ? 9.993 -8.986 -12.308 1.00 94.50 85 ASP A O 1
ATOM 670 N N . ASP A 1 86 ? 9.796 -7.723 -14.137 1.00 97.25 86 ASP A N 1
ATOM 671 C CA . ASP A 1 86 ? 10.232 -6.503 -13.463 1.00 97.25 86 ASP A CA 1
ATOM 672 C C . ASP A 1 86 ? 9.103 -5.887 -12.624 1.00 97.25 86 ASP A C 1
ATOM 674 O O . ASP A 1 86 ? 8.121 -5.327 -13.128 1.00 97.25 86 ASP A O 1
ATOM 678 N N . ILE A 1 87 ? 9.284 -5.909 -11.303 1.00 98.25 87 ILE A N 1
ATOM 679 C CA . ILE A 1 87 ? 8.359 -5.321 -10.331 1.00 98.25 87 ILE A CA 1
ATOM 680 C C . ILE A 1 87 ? 8.024 -3.846 -10.609 1.00 98.25 87 ILE A C 1
ATOM 682 O O . ILE A 1 87 ? 6.913 -3.397 -10.309 1.00 98.25 87 ILE A O 1
ATOM 686 N N . ARG A 1 88 ? 8.942 -3.070 -11.205 1.00 98.50 88 ARG A N 1
ATOM 687 C CA . ARG A 1 88 ? 8.721 -1.647 -11.518 1.00 98.50 88 ARG A CA 1
ATOM 688 C C . ARG A 1 88 ? 7.562 -1.455 -12.490 1.00 98.50 88 ARG A C 1
ATOM 690 O O . ARG A 1 88 ? 6.793 -0.510 -12.316 1.00 98.50 88 ARG A O 1
ATOM 697 N N . VAL A 1 89 ? 7.377 -2.375 -13.436 1.00 98.56 89 VAL A N 1
ATOM 698 C CA . VAL A 1 89 ? 6.256 -2.346 -14.385 1.00 98.56 89 VAL A CA 1
ATOM 699 C C . VAL A 1 89 ? 4.928 -2.482 -13.639 1.00 98.56 89 VAL A C 1
ATOM 701 O O . VAL A 1 89 ? 4.020 -1.673 -13.825 1.00 98.56 89 VAL A O 1
ATOM 704 N N . TYR A 1 90 ? 4.818 -3.436 -12.713 1.00 98.75 90 TYR A N 1
ATOM 705 C CA . TYR A 1 90 ? 3.598 -3.647 -11.921 1.00 98.75 90 TYR A CA 1
ATOM 706 C C . TYR A 1 90 ? 3.327 -2.519 -10.916 1.00 98.75 90 TYR A C 1
ATOM 708 O O . TYR A 1 90 ? 2.173 -2.131 -10.695 1.00 98.75 90 TYR A O 1
ATOM 716 N N . ARG A 1 91 ? 4.382 -1.911 -10.358 1.00 98.75 91 ARG A N 1
ATOM 717 C CA . ARG A 1 91 ? 4.269 -0.679 -9.560 1.00 98.75 91 ARG A CA 1
ATOM 718 C C . ARG A 1 91 ? 3.705 0.476 -10.394 1.00 98.75 91 ARG A C 1
ATOM 720 O O . ARG A 1 91 ? 2.894 1.246 -9.877 1.00 98.75 91 ARG A O 1
ATOM 727 N N . LEU A 1 92 ? 4.098 0.599 -11.664 1.00 98.81 92 LEU A N 1
ATOM 728 C CA . LEU A 1 92 ? 3.557 1.612 -12.573 1.00 98.81 92 LEU A CA 1
ATOM 729 C C . LEU A 1 92 ? 2.113 1.312 -12.989 1.00 98.81 92 LEU A C 1
ATOM 731 O O . LEU A 1 92 ? 1.309 2.237 -12.945 1.00 98.81 92 LEU A O 1
ATOM 735 N N . TYR A 1 93 ? 1.738 0.056 -13.266 1.00 98.81 93 TYR A N 1
ATOM 736 C CA . TYR A 1 93 ? 0.323 -0.319 -13.447 1.00 98.81 93 TYR A CA 1
ATOM 737 C C . TYR A 1 93 ? -0.526 0.057 -12.224 1.00 98.81 93 TYR A C 1
ATOM 739 O O . TYR A 1 93 ? -1.610 0.617 -12.366 1.00 98.81 93 TYR A O 1
ATOM 747 N N . THR A 1 94 ? -0.006 -0.165 -11.015 1.00 98.81 94 THR A N 1
ATOM 748 C CA . THR A 1 94 ? -0.695 0.224 -9.774 1.00 98.81 94 THR A CA 1
ATOM 749 C C . THR A 1 94 ? -0.909 1.731 -9.694 1.00 98.81 94 THR A C 1
ATOM 751 O O . THR A 1 94 ? -2.023 2.176 -9.432 1.00 98.81 94 THR A O 1
ATOM 754 N N . ARG A 1 95 ? 0.123 2.533 -9.986 1.00 98.75 95 ARG A N 1
ATOM 755 C CA . ARG A 1 95 ? 0.008 4.004 -10.031 1.00 98.75 95 ARG A CA 1
ATOM 756 C C . ARG A 1 95 ? -0.929 4.482 -11.141 1.00 98.75 95 ARG A C 1
ATOM 758 O O . ARG A 1 95 ? -1.642 5.462 -10.954 1.00 98.75 95 ARG A O 1
ATOM 765 N N . TYR A 1 96 ? -0.920 3.806 -12.285 1.00 98.81 96 TYR A N 1
ATOM 766 C CA . TYR A 1 96 ? -1.791 4.092 -13.419 1.00 98.81 96 TYR A CA 1
ATOM 767 C C . TYR A 1 96 ? -3.265 3.918 -13.038 1.00 98.81 96 TYR A C 1
ATOM 769 O O . TYR A 1 96 ? -4.060 4.843 -13.209 1.00 98.81 96 TYR A O 1
ATOM 777 N N . TYR A 1 97 ? -3.628 2.773 -12.456 1.00 98.88 97 TYR A N 1
ATOM 778 C CA . TYR A 1 97 ? -5.004 2.514 -12.035 1.00 98.88 97 TYR A CA 1
ATOM 779 C C . TYR A 1 97 ? -5.428 3.362 -10.831 1.00 98.88 97 TYR A C 1
ATOM 781 O O . TYR A 1 97 ? -6.556 3.858 -10.812 1.00 98.88 97 TYR A O 1
ATOM 789 N N . GLU A 1 98 ? -4.517 3.629 -9.889 1.00 98.50 98 GLU A N 1
ATOM 790 C CA . GLU A 1 98 ? -4.727 4.589 -8.798 1.00 98.50 98 GLU A CA 1
ATOM 791 C C . GLU A 1 98 ? -5.086 5.982 -9.331 1.00 98.50 98 GLU A C 1
ATOM 793 O O . GLU A 1 98 ? -6.081 6.570 -8.904 1.00 98.50 98 GLU A O 1
ATOM 798 N N . ALA A 1 99 ? -4.322 6.498 -10.299 1.00 98.44 99 ALA A N 1
ATOM 799 C CA . ALA A 1 99 ? -4.559 7.813 -10.893 1.00 98.44 99 ALA A CA 1
ATOM 800 C C . ALA A 1 99 ? -5.908 7.896 -11.630 1.00 98.44 99 ALA A C 1
ATOM 802 O O . ALA A 1 99 ? -6.538 8.956 -11.650 1.00 98.44 99 ALA A O 1
ATOM 803 N N . LYS A 1 100 ? -6.384 6.773 -12.182 1.00 98.38 100 LYS A N 1
ATOM 804 C CA . LYS A 1 100 ? -7.720 6.635 -12.788 1.00 98.38 100 LYS A CA 1
ATOM 805 C C . LYS A 1 100 ? -8.834 6.375 -11.769 1.00 98.38 100 LYS A C 1
ATOM 807 O O . LYS A 1 100 ? -9.990 6.281 -12.171 1.00 98.38 100 LYS A O 1
ATOM 812 N N . LYS A 1 101 ? -8.506 6.244 -10.477 1.00 98.06 101 LYS A N 1
ATOM 813 C CA . LYS A 1 101 ? -9.417 5.821 -9.398 1.00 98.06 101 LYS A CA 1
ATOM 814 C C . LYS A 1 101 ? -10.079 4.459 -9.647 1.00 98.06 101 LYS A C 1
ATOM 816 O O . LYS A 1 101 ? -11.137 4.174 -9.095 1.00 98.06 101 LYS A O 1
ATOM 821 N N . ASN A 1 102 ? -9.459 3.610 -10.466 1.00 98.56 102 ASN A N 1
ATOM 822 C CA . ASN A 1 102 ? -9.898 2.235 -10.667 1.00 98.56 102 ASN A CA 1
ATOM 823 C C . ASN A 1 102 ? -9.216 1.353 -9.612 1.00 98.56 102 ASN A C 1
ATOM 825 O O . ASN A 1 102 ? -8.153 0.778 -9.852 1.00 98.56 102 ASN A O 1
ATOM 829 N N . TYR A 1 103 ? -9.789 1.323 -8.409 1.00 98.62 103 TYR A N 1
ATOM 830 C CA . TYR A 1 103 ? -9.166 0.666 -7.260 1.00 98.62 103 TYR A CA 1
ATOM 831 C C . TYR A 1 103 ? -9.172 -0.862 -7.354 1.00 98.62 103 TYR A C 1
ATOM 833 O O . TYR A 1 103 ? -8.230 -1.478 -6.862 1.00 98.62 103 TYR A O 1
ATOM 841 N N . ASP A 1 104 ? -10.138 -1.461 -8.055 1.00 98.69 104 ASP A N 1
ATOM 842 C CA . ASP A 1 104 ? -10.155 -2.904 -8.329 1.00 98.69 104 ASP A CA 1
ATOM 843 C C . ASP A 1 104 ? -8.932 -3.318 -9.148 1.00 98.69 104 ASP A C 1
ATOM 845 O O . ASP A 1 104 ? -8.196 -4.237 -8.787 1.00 98.69 104 ASP A O 1
ATOM 849 N N . MET A 1 105 ? -8.630 -2.575 -10.214 1.00 98.69 105 MET A N 1
ATOM 850 C CA . MET A 1 105 ? -7.439 -2.856 -11.011 1.00 98.69 105 MET A CA 1
ATOM 851 C C . MET A 1 105 ? -6.143 -2.472 -10.293 1.00 98.69 105 MET A C 1
ATOM 853 O O . MET A 1 105 ? -5.134 -3.149 -10.488 1.00 98.69 105 MET A O 1
ATOM 857 N N . ALA A 1 106 ? -6.157 -1.451 -9.427 1.00 98.81 106 ALA A N 1
ATOM 858 C CA . ALA A 1 106 ? -5.011 -1.132 -8.572 1.00 98.81 106 ALA A CA 1
ATOM 859 C C . ALA A 1 106 ? -4.722 -2.258 -7.558 1.00 98.81 106 ALA A C 1
ATOM 861 O O . ALA A 1 106 ? -3.557 -2.585 -7.302 1.00 98.81 106 ALA A O 1
ATOM 862 N N . PHE A 1 107 ? -5.765 -2.904 -7.025 1.00 98.88 107 PHE A N 1
ATOM 863 C CA . PHE A 1 107 ? -5.643 -4.111 -6.210 1.00 98.88 107 PHE A CA 1
ATOM 864 C C . PHE A 1 107 ? -5.020 -5.256 -7.018 1.00 98.88 107 PHE A C 1
ATOM 866 O O . PHE A 1 107 ? -3.990 -5.797 -6.616 1.00 98.88 107 PHE A O 1
ATOM 873 N N . VAL A 1 108 ? -5.549 -5.560 -8.206 1.00 98.75 108 VAL A N 1
ATOM 874 C CA . VAL A 1 108 ? -5.002 -6.629 -9.061 1.00 98.75 108 VAL A CA 1
ATOM 875 C C . VAL A 1 108 ? -3.537 -6.367 -9.426 1.00 98.75 108 VAL A C 1
ATOM 877 O O . VAL A 1 108 ? -2.696 -7.258 -9.305 1.00 98.75 108 VAL A O 1
ATOM 880 N N . SER A 1 109 ? -3.181 -5.153 -9.849 1.00 98.75 109 SER A N 1
ATOM 881 C CA . SER A 1 109 ? -1.801 -4.841 -10.234 1.00 98.75 109 SER A CA 1
ATOM 882 C C . SER A 1 109 ? -0.836 -4.833 -9.047 1.00 98.75 109 SER A C 1
ATOM 884 O O . SER A 1 109 ? 0.307 -5.265 -9.198 1.00 98.75 109 SER A O 1
ATOM 886 N N . SER A 1 110 ? -1.278 -4.392 -7.864 1.00 98.81 110 SER A N 1
ATOM 887 C CA . SER A 1 110 ? -0.453 -4.465 -6.651 1.00 98.81 110 SER A CA 1
ATOM 888 C C . SER A 1 110 ? -0.254 -5.911 -6.195 1.00 98.81 110 SER A C 1
ATOM 890 O O . SER A 1 110 ? 0.859 -6.279 -5.827 1.00 98.81 110 SER A O 1
ATOM 892 N N . GLN A 1 111 ? -1.262 -6.777 -6.348 1.00 98.62 111 GLN A N 1
ATOM 893 C CA . GLN A 1 111 ? -1.116 -8.219 -6.140 1.00 98.62 111 GLN A CA 1
ATOM 894 C C . GLN A 1 111 ? -0.087 -8.838 -7.101 1.00 98.62 111 GLN A C 1
ATOM 896 O O . GLN A 1 111 ? 0.689 -9.702 -6.699 1.00 98.62 111 GLN A O 1
ATOM 901 N N . GLN A 1 112 ? -0.044 -8.402 -8.366 1.00 98.31 112 GLN A N 1
ATOM 902 C CA . GLN A 1 112 ? 0.979 -8.856 -9.317 1.00 98.31 112 GLN A CA 1
ATOM 903 C C . GLN A 1 112 ? 2.382 -8.365 -8.944 1.00 98.31 112 GLN A C 1
ATOM 905 O O . GLN A 1 112 ? 3.338 -9.118 -9.117 1.00 98.31 112 GLN A O 1
ATOM 910 N N . ALA A 1 113 ? 2.514 -7.157 -8.383 1.00 98.50 113 ALA A N 1
ATOM 911 C CA . ALA A 1 113 ? 3.791 -6.668 -7.864 1.00 98.50 113 ALA A CA 1
ATOM 912 C C . ALA A 1 113 ? 4.317 -7.558 -6.724 1.00 98.5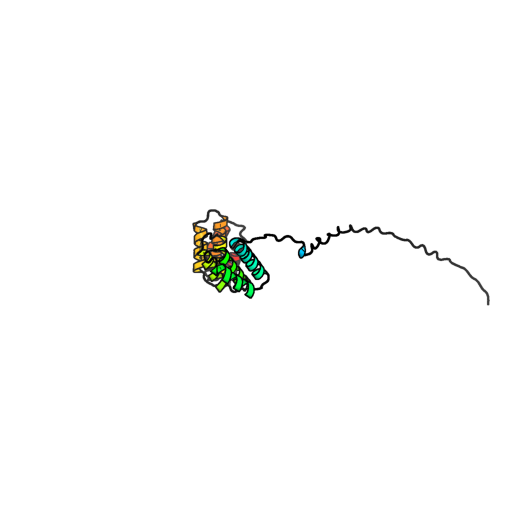0 113 ALA A C 1
ATOM 914 O O . ALA A 1 113 ? 5.505 -7.861 -6.702 1.00 98.50 113 ALA A O 1
ATOM 915 N N . LEU A 1 114 ? 3.436 -8.053 -5.841 1.00 98.25 114 LEU A N 1
ATOM 916 C CA . LEU A 1 114 ? 3.812 -8.968 -4.751 1.00 98.25 114 LEU A CA 1
ATOM 917 C C . LEU A 1 114 ? 4.292 -10.355 -5.212 1.00 98.25 114 LEU A C 1
ATOM 919 O O . LEU A 1 114 ? 4.850 -11.098 -4.409 1.00 98.25 114 LEU A O 1
ATOM 923 N N . LYS A 1 115 ? 4.079 -10.718 -6.482 1.00 97.56 115 LYS A N 1
ATOM 924 C CA . LYS A 1 115 ? 4.575 -11.977 -7.063 1.00 97.56 115 LYS A CA 1
ATOM 925 C C . LYS A 1 115 ? 5.987 -11.860 -7.637 1.00 97.56 115 LYS A C 1
ATOM 927 O O . LYS A 1 115 ? 6.565 -12.879 -7.999 1.00 97.56 115 LYS A O 1
ATOM 932 N N . GLN A 1 116 ? 6.513 -10.644 -7.768 1.00 97.50 116 GLN A N 1
ATOM 933 C CA . GLN A 1 116 ? 7.820 -10.407 -8.376 1.00 97.50 116 GLN A CA 1
ATOM 934 C C . GLN A 1 116 ? 8.946 -10.503 -7.344 1.00 97.50 116 GLN A C 1
ATOM 936 O O . GLN A 1 116 ? 8.715 -10.491 -6.135 1.00 97.50 116 GLN A O 1
ATOM 941 N N . SER A 1 117 ? 10.190 -10.561 -7.815 1.00 96.38 117 SER A N 1
ATOM 942 C CA . SER A 1 117 ? 11.356 -10.392 -6.947 1.00 96.38 117 SER A CA 1
ATOM 943 C C . SER A 1 117 ? 11.504 -8.922 -6.513 1.00 96.38 117 SER A C 1
ATOM 945 O O . SER A 1 117 ? 11.044 -7.997 -7.185 1.00 96.38 117 SER A O 1
ATOM 947 N N . GLY A 1 118 ? 12.127 -8.681 -5.354 1.00 95.56 118 GLY A N 1
ATOM 948 C CA . GLY A 1 118 ? 12.383 -7.316 -4.866 1.00 95.56 118 GLY A CA 1
ATOM 949 C C . GLY A 1 118 ? 11.160 -6.583 -4.292 1.00 95.56 118 GLY A C 1
ATOM 950 O O . GLY A 1 118 ? 11.116 -5.346 -4.300 1.00 95.56 118 GLY A O 1
ATOM 951 N N . VAL A 1 119 ? 10.166 -7.334 -3.806 1.00 97.44 119 VAL A N 1
ATOM 952 C CA . VAL A 1 119 ? 9.027 -6.805 -3.040 1.00 97.44 119 VAL A CA 1
ATOM 953 C C . VAL A 1 119 ? 9.521 -6.097 -1.787 1.00 97.44 119 VAL A C 1
ATOM 955 O O . VAL A 1 119 ? 10.388 -6.588 -1.067 1.00 97.44 119 VAL A O 1
ATOM 958 N N . THR A 1 120 ? 8.939 -4.934 -1.521 1.00 97.06 120 THR A N 1
ATOM 959 C CA . THR A 1 120 ? 9.208 -4.141 -0.325 1.00 97.06 120 THR A CA 1
ATOM 960 C C . THR A 1 120 ? 7.953 -4.026 0.523 1.00 97.06 120 THR A C 1
ATOM 962 O O . THR A 1 120 ? 6.834 -4.200 0.037 1.00 97.06 120 THR A O 1
ATOM 965 N N . GLN A 1 121 ? 8.119 -3.615 1.777 1.00 95.25 121 GLN A N 1
ATOM 966 C CA . GLN A 1 121 ? 6.986 -3.305 2.643 1.00 95.25 121 GLN A CA 1
ATOM 967 C C . GLN A 1 121 ? 6.044 -2.248 2.030 1.00 95.25 121 GLN A C 1
ATOM 969 O O . GLN A 1 121 ? 4.834 -2.332 2.204 1.00 95.25 121 GLN A O 1
ATOM 974 N N . LYS A 1 122 ? 6.560 -1.283 1.252 1.00 97.06 122 LYS A N 1
ATOM 975 C CA . LYS A 1 122 ? 5.721 -0.280 0.564 1.00 97.06 122 LYS A CA 1
ATOM 976 C C . LYS A 1 122 ? 4.799 -0.900 -0.491 1.00 97.06 122 LYS A C 1
ATOM 978 O O . LYS A 1 122 ? 3.739 -0.347 -0.778 1.00 97.06 122 LYS A O 1
ATOM 983 N N . ASP A 1 123 ? 5.196 -2.018 -1.096 1.00 98.50 123 ASP A N 1
ATOM 984 C CA . ASP A 1 123 ? 4.343 -2.744 -2.041 1.00 98.50 123 ASP A CA 1
ATOM 985 C C . ASP A 1 123 ? 3.243 -3.502 -1.299 1.00 98.50 123 ASP A C 1
ATOM 987 O O . ASP A 1 123 ? 2.084 -3.444 -1.705 1.00 98.50 123 ASP A O 1
ATOM 991 N N . GLU A 1 124 ? 3.591 -4.139 -0.176 1.00 98.25 124 GLU A N 1
ATOM 992 C CA . GLU A 1 124 ? 2.623 -4.776 0.723 1.00 98.25 124 GLU A CA 1
ATOM 993 C C . GLU A 1 124 ? 1.617 -3.749 1.269 1.00 98.25 124 GLU A C 1
ATOM 995 O O . GLU A 1 124 ? 0.417 -4.016 1.298 1.00 98.25 124 GLU A O 1
ATOM 1000 N N . GLU A 1 125 ? 2.077 -2.541 1.616 1.00 97.81 125 GLU A N 1
ATOM 1001 C CA . GLU A 1 125 ? 1.223 -1.435 2.060 1.00 97.81 125 GLU A CA 1
ATOM 1002 C C . GLU A 1 125 ? 0.201 -1.047 0.989 1.00 97.81 125 GLU A C 1
ATOM 1004 O O . GLU A 1 125 ? -0.992 -0.947 1.276 1.00 97.81 125 GLU A O 1
ATOM 1009 N N . LYS A 1 126 ? 0.654 -0.848 -0.258 1.00 98.44 126 LYS A N 1
ATOM 1010 C CA . LYS A 1 126 ? -0.231 -0.520 -1.384 1.00 98.44 126 LYS A CA 1
ATOM 1011 C C . LYS A 1 126 ? -1.241 -1.627 -1.636 1.00 98.44 126 LYS A C 1
ATOM 1013 O O . LYS A 1 126 ? -2.420 -1.328 -1.804 1.00 98.44 126 LYS A O 1
ATOM 1018 N N . PHE A 1 127 ? -0.791 -2.879 -1.639 1.00 98.88 127 PHE A N 1
ATOM 1019 C CA . PHE A 1 127 ? -1.667 -4.033 -1.795 1.00 98.88 127 PHE A CA 1
ATOM 1020 C C . PHE A 1 127 ? -2.754 -4.061 -0.721 1.00 98.88 127 PHE A C 1
ATOM 1022 O O . PHE A 1 127 ? -3.936 -4.053 -1.057 1.00 98.88 127 PHE A O 1
ATOM 1029 N N . ALA A 1 128 ? -2.375 -4.008 0.557 1.00 98.69 128 ALA A N 1
ATOM 1030 C CA . ALA A 1 128 ? -3.330 -4.042 1.657 1.00 98.69 128 ALA A CA 1
ATOM 1031 C C . ALA A 1 128 ? -4.272 -2.827 1.640 1.00 98.69 128 ALA A C 1
ATOM 1033 O O . ALA A 1 128 ? -5.467 -2.968 1.886 1.00 98.69 128 ALA A O 1
ATOM 1034 N N . ARG A 1 129 ? -3.775 -1.641 1.265 1.00 98.50 129 ARG A N 1
ATOM 1035 C CA . ARG A 1 129 ? -4.602 -0.440 1.091 1.00 98.50 129 ARG A CA 1
ATOM 1036 C C . ARG A 1 129 ? -5.680 -0.641 0.032 1.00 98.50 129 ARG A C 1
ATOM 1038 O O . ARG A 1 129 ? -6.845 -0.360 0.304 1.00 98.50 129 ARG A O 1
ATOM 1045 N N . TYR A 1 130 ? -5.315 -1.109 -1.161 1.00 98.75 130 TYR A N 1
ATOM 1046 C CA . TYR A 1 130 ? -6.303 -1.343 -2.216 1.00 98.75 130 TYR A CA 1
ATOM 1047 C C . TYR A 1 130 ? -7.229 -2.502 -1.887 1.00 98.75 130 TYR A C 1
ATOM 1049 O O . TYR A 1 130 ? -8.409 -2.419 -2.210 1.00 98.75 130 TYR A O 1
ATOM 1057 N N . ALA A 1 131 ? -6.737 -3.516 -1.178 1.00 98.88 131 ALA A N 1
ATOM 1058 C CA . ALA A 1 131 ? -7.564 -4.592 -0.661 1.00 98.88 131 ALA A CA 1
ATOM 1059 C C . ALA A 1 131 ? -8.669 -4.044 0.264 1.00 98.88 131 ALA A C 1
ATOM 1061 O O . ALA A 1 131 ? -9.844 -4.316 0.038 1.00 98.88 131 ALA A O 1
ATOM 1062 N N . LEU A 1 132 ? -8.334 -3.163 1.218 1.00 98.62 132 LEU A N 1
ATOM 1063 C CA . LEU A 1 132 ? -9.333 -2.493 2.065 1.00 98.62 132 LEU A CA 1
ATOM 1064 C C . LEU A 1 132 ? -10.337 -1.659 1.258 1.00 98.62 132 LEU A C 1
ATOM 1066 O O . LEU A 1 132 ? -11.535 -1.727 1.516 1.00 98.62 132 LEU A O 1
ATOM 1070 N N . MET A 1 133 ? -9.860 -0.881 0.280 1.00 98.19 133 MET A N 1
ATOM 1071 C CA . MET A 1 133 ? -10.715 -0.017 -0.551 1.00 98.19 133 MET A CA 1
ATOM 1072 C C . MET A 1 133 ? -11.689 -0.796 -1.444 1.00 98.19 133 MET A C 1
ATOM 1074 O O . MET A 1 133 ? -12.676 -0.230 -1.903 1.00 98.19 133 MET A O 1
ATOM 1078 N N . THR A 1 134 ? -11.401 -2.070 -1.692 1.00 98.44 134 THR A N 1
ATOM 1079 C CA . THR A 1 134 ? -12.179 -2.966 -2.559 1.00 98.44 134 THR A CA 1
ATOM 1080 C C . THR A 1 134 ? -12.819 -4.110 -1.764 1.00 98.44 134 THR A C 1
ATOM 1082 O O . THR A 1 134 ? -13.269 -5.092 -2.340 1.00 98.44 134 THR A O 1
ATOM 1085 N N . ASN A 1 135 ? -12.886 -3.978 -0.432 1.00 98.38 135 ASN A N 1
ATOM 1086 C CA . ASN A 1 135 ? -13.491 -4.931 0.508 1.00 98.38 135 ASN A CA 1
ATOM 1087 C C . ASN A 1 135 ? -12.848 -6.335 0.550 1.00 98.38 135 ASN A C 1
ATOM 1089 O O . ASN A 1 135 ? -13.426 -7.269 1.106 1.00 98.38 135 ASN A O 1
ATOM 1093 N N . HIS A 1 136 ? -11.622 -6.483 0.046 1.00 98.69 136 HIS A N 1
ATOM 1094 C CA . HIS A 1 136 ? -10.781 -7.676 0.189 1.00 98.69 136 HIS A CA 1
ATOM 1095 C C . HIS A 1 136 ? -10.114 -7.688 1.578 1.00 98.69 136 HIS A C 1
ATOM 1097 O O . HIS A 1 136 ? -8.897 -7.556 1.740 1.00 98.69 136 HIS A O 1
ATOM 1103 N N . TYR A 1 137 ? -10.938 -7.754 2.627 1.00 98.62 137 TYR A N 1
ATOM 1104 C CA . TYR A 1 137 ? -10.471 -7.599 4.007 1.00 98.62 137 TYR A CA 1
ATOM 1105 C C . TYR A 1 137 ? -9.568 -8.745 4.470 1.00 98.62 137 TYR A C 1
ATOM 1107 O O . TYR A 1 137 ? -8.670 -8.521 5.276 1.00 98.62 137 TYR A O 1
ATOM 1115 N N . VAL A 1 138 ? -9.770 -9.962 3.954 1.00 98.56 138 VAL A N 1
ATOM 1116 C CA . VAL A 1 138 ? -8.970 -11.142 4.325 1.00 98.56 138 VAL A CA 1
ATOM 1117 C C . VAL A 1 138 ? -7.510 -10.951 3.913 1.00 98.56 138 VAL A C 1
ATOM 1119 O O . VAL A 1 138 ? -6.591 -11.225 4.685 1.00 98.56 138 VAL A O 1
ATOM 1122 N N . GLU A 1 139 ? -7.287 -10.438 2.709 1.00 98.62 139 GLU A N 1
ATOM 1123 C CA . GLU A 1 139 ? -5.974 -10.146 2.151 1.00 98.62 139 GLU A CA 1
ATOM 1124 C C . GLU A 1 139 ? -5.265 -9.026 2.920 1.00 98.62 139 GLU A C 1
ATOM 1126 O O . GLU A 1 139 ? -4.076 -9.143 3.249 1.00 98.62 139 GLU A O 1
ATOM 1131 N N . ALA A 1 140 ? -5.999 -7.958 3.243 1.00 98.75 140 ALA A N 1
ATOM 1132 C CA . ALA A 1 140 ? -5.489 -6.861 4.058 1.00 98.75 140 ALA A CA 1
ATOM 1133 C C . ALA A 1 140 ? -5.103 -7.342 5.466 1.00 98.75 140 ALA A C 1
ATOM 1135 O O . ALA A 1 140 ? -3.971 -7.132 5.907 1.00 98.75 140 ALA A O 1
ATOM 1136 N N . ASP A 1 141 ? -6.006 -8.057 6.144 1.00 98.75 141 ASP A N 1
ATOM 1137 C CA . ASP A 1 141 ? -5.793 -8.581 7.494 1.00 98.75 141 ASP A CA 1
ATOM 1138 C C . ASP A 1 141 ? -4.599 -9.532 7.541 1.00 98.75 141 ASP A C 1
ATOM 1140 O O . ASP A 1 141 ? -3.767 -9.419 8.440 1.00 98.75 141 ASP A O 1
ATOM 1144 N N . LYS A 1 142 ? -4.456 -10.427 6.556 1.00 98.69 142 LYS A N 1
ATOM 1145 C CA . LYS A 1 142 ? -3.301 -11.331 6.461 1.00 98.69 142 LYS A CA 1
ATOM 1146 C C . LYS A 1 142 ? -1.985 -10.558 6.363 1.00 98.69 142 LYS A C 1
ATOM 1148 O O . LYS A 1 142 ? -0.999 -10.939 6.996 1.00 98.69 142 LYS A O 1
ATOM 1153 N N . THR A 1 143 ? -1.969 -9.467 5.598 1.00 98.56 143 THR A N 1
ATOM 1154 C CA . THR A 1 143 ? -0.779 -8.621 5.431 1.00 98.56 143 THR A CA 1
ATOM 1155 C C . THR A 1 143 ? -0.412 -7.937 6.748 1.00 98.56 143 THR A C 1
ATOM 1157 O O . THR A 1 143 ? 0.722 -8.049 7.209 1.00 98.56 143 THR A O 1
ATOM 1160 N N . TYR A 1 144 ? -1.376 -7.305 7.419 1.00 98.69 144 TYR A N 1
ATOM 1161 C CA . TYR A 1 144 ? -1.109 -6.614 8.682 1.00 98.69 144 TYR A CA 1
ATOM 1162 C C . TYR A 1 144 ? -0.833 -7.572 9.849 1.00 98.69 144 TYR A C 1
ATOM 1164 O O . TYR A 1 144 ? -0.021 -7.257 10.714 1.00 98.69 144 TYR A O 1
ATOM 1172 N N . GLN A 1 145 ? -1.426 -8.769 9.867 1.00 98.62 145 GLN A N 1
ATOM 1173 C CA . GLN A 1 145 ? -1.062 -9.817 10.827 1.00 98.62 145 GLN A CA 1
ATOM 1174 C C . GLN A 1 145 ? 0.385 -10.272 10.633 1.00 98.62 145 GLN A C 1
ATOM 1176 O O . GLN A 1 145 ? 1.112 -10.405 11.614 1.00 98.62 145 GLN A O 1
ATOM 1181 N N . LYS A 1 146 ? 0.829 -10.452 9.381 1.00 98.19 146 LYS A N 1
ATOM 1182 C CA . LYS A 1 146 ? 2.233 -10.749 9.071 1.00 98.19 146 LYS A CA 1
ATOM 1183 C C . LYS A 1 146 ? 3.156 -9.633 9.569 1.00 98.19 146 LYS A C 1
ATOM 1185 O O . LYS A 1 146 ? 4.200 -9.945 10.135 1.00 98.19 146 LYS A O 1
ATOM 1190 N N . TRP A 1 147 ? 2.792 -8.363 9.378 1.00 98.00 147 TRP A N 1
ATOM 1191 C CA . TRP A 1 147 ? 3.580 -7.232 9.886 1.00 98.00 147 TRP A CA 1
ATOM 1192 C C . TRP A 1 147 ? 3.663 -7.226 11.406 1.00 98.00 147 TRP A C 1
ATOM 1194 O O . TRP A 1 147 ? 4.745 -7.049 11.943 1.00 98.00 147 TRP A O 1
ATOM 1204 N N . LEU A 1 148 ? 2.543 -7.463 12.092 1.00 97.81 148 LEU A N 1
ATOM 1205 C CA . LEU A 1 148 ? 2.513 -7.525 13.550 1.00 97.81 148 LEU A CA 1
ATOM 1206 C C . LEU A 1 148 ? 3.353 -8.689 14.091 1.00 97.81 148 LEU A C 1
ATOM 1208 O O . LEU A 1 148 ? 4.050 -8.523 15.082 1.00 97.81 148 LEU A O 1
ATOM 1212 N N . TYR A 1 149 ? 3.290 -9.857 13.446 1.00 97.88 149 TYR A N 1
ATOM 1213 C CA . TYR A 1 149 ? 4.035 -11.046 13.863 1.00 97.88 149 TYR A CA 1
ATOM 1214 C C . TYR A 1 149 ? 5.550 -10.900 13.660 1.00 97.88 149 TYR A C 1
ATOM 1216 O O . TYR A 1 149 ? 6.323 -11.346 14.498 1.00 97.88 149 TYR A O 1
ATOM 1224 N N . ASN A 1 150 ? 5.972 -10.269 12.560 1.00 96.88 150 ASN A N 1
ATOM 1225 C CA . ASN A 1 150 ? 7.388 -10.089 12.217 1.00 96.88 150 ASN A CA 1
ATOM 1226 C C . ASN A 1 150 ? 7.932 -8.703 12.601 1.00 96.88 150 ASN A C 1
ATOM 1228 O O . ASN A 1 150 ? 8.973 -8.300 12.086 1.00 96.88 150 ASN A O 1
ATOM 1232 N N . ALA A 1 151 ? 7.210 -7.941 13.423 1.00 95.12 151 ALA A N 1
ATOM 1233 C CA . ALA A 1 151 ? 7.602 -6.584 13.765 1.00 95.12 151 ALA A CA 1
ATOM 1234 C C . ALA A 1 151 ? 8.935 -6.576 14.527 1.00 95.12 151 ALA A C 1
ATOM 1236 O O . ALA A 1 151 ? 9.079 -7.221 15.562 1.00 95.12 151 ALA A O 1
ATOM 1237 N N . ASP A 1 152 ? 9.886 -5.791 14.032 1.00 95.31 152 ASP A N 1
ATOM 1238 C CA . ASP A 1 152 ? 11.192 -5.543 14.653 1.00 95.31 152 ASP A CA 1
ATOM 1239 C C . ASP A 1 152 ? 11.217 -4.251 15.488 1.00 95.31 152 ASP A C 1
ATOM 1241 O O . ASP A 1 152 ? 12.211 -3.924 16.134 1.00 95.31 152 ASP A O 1
ATOM 1245 N N . SER A 1 153 ? 10.118 -3.496 15.465 1.00 96.75 153 SER A N 1
ATOM 1246 C CA . SER A 1 153 ? 10.015 -2.176 16.068 1.00 96.75 153 SER A CA 1
ATOM 1247 C C . SER A 1 153 ? 8.596 -1.882 16.540 1.00 96.75 153 SER A C 1
ATOM 1249 O O . SER A 1 153 ? 7.607 -2.240 15.894 1.00 96.75 153 SER A O 1
ATOM 1251 N N . THR A 1 154 ? 8.490 -1.118 17.630 1.00 97.38 154 THR A N 1
ATOM 1252 C CA . THR A 1 154 ? 7.206 -0.634 18.161 1.00 97.38 154 THR A CA 1
ATOM 1253 C C . THR A 1 154 ? 6.414 0.148 17.114 1.00 97.38 154 THR A C 1
ATOM 1255 O O . THR A 1 154 ? 5.193 0.045 17.048 1.00 97.38 154 THR A O 1
ATOM 1258 N N . THR A 1 155 ? 7.106 0.892 16.244 1.00 97.00 155 THR A N 1
ATOM 1259 C CA . THR A 1 155 ? 6.469 1.642 15.151 1.00 97.00 155 THR A CA 1
ATOM 1260 C C . THR A 1 155 ? 5.714 0.705 14.207 1.00 97.00 155 THR A C 1
ATOM 1262 O O . THR A 1 155 ? 4.565 0.978 13.858 1.00 97.00 155 THR A O 1
ATOM 1265 N N . MET A 1 156 ? 6.317 -0.428 13.833 1.00 96.81 156 MET A N 1
ATOM 1266 C CA . MET A 1 156 ? 5.672 -1.420 12.975 1.00 96.81 156 MET A CA 1
ATOM 1267 C C . MET A 1 156 ? 4.458 -2.059 13.647 1.00 96.81 156 MET A C 1
ATOM 1269 O O . MET A 1 156 ? 3.398 -2.173 13.030 1.00 96.81 156 MET A O 1
ATOM 1273 N N . GLU A 1 157 ? 4.592 -2.437 14.921 1.00 98.19 157 GLU A N 1
ATOM 1274 C CA . GLU A 1 157 ? 3.487 -3.009 15.694 1.00 98.19 157 GLU A CA 1
ATOM 1275 C C . GLU A 1 157 ? 2.296 -2.047 15.753 1.00 98.19 157 GLU A C 1
ATOM 1277 O O . GLU A 1 157 ? 1.160 -2.451 15.513 1.00 98.19 157 GLU A O 1
ATOM 1282 N N . VAL A 1 158 ? 2.552 -0.766 16.033 1.00 98.38 158 VAL A N 1
ATOM 1283 C CA . VAL A 1 158 ? 1.527 0.283 16.103 1.00 98.38 158 VAL A CA 1
ATOM 1284 C C . VAL A 1 158 ? 0.835 0.466 14.752 1.00 98.38 158 VAL A C 1
ATOM 1286 O O . VAL A 1 158 ? -0.396 0.514 14.702 1.00 98.38 158 VAL A O 1
ATOM 1289 N N . ILE A 1 159 ? 1.591 0.515 13.648 1.00 97.56 159 ILE A N 1
ATOM 1290 C CA . ILE A 1 159 ? 1.030 0.622 12.292 1.00 97.56 159 ILE A CA 1
ATOM 1291 C C . ILE A 1 159 ? 0.137 -0.585 11.980 1.00 97.56 159 ILE A C 1
ATOM 1293 O O . ILE A 1 159 ? -0.996 -0.414 11.521 1.00 97.56 159 ILE A O 1
ATOM 1297 N N . ALA A 1 160 ? 0.619 -1.799 12.252 1.00 98.44 160 ALA A N 1
ATOM 1298 C CA . ALA A 1 160 ? -0.121 -3.028 11.995 1.00 98.44 160 ALA A CA 1
ATOM 1299 C C . ALA A 1 160 ? -1.406 -3.112 12.833 1.00 98.44 160 ALA A C 1
ATOM 1301 O O . ALA A 1 160 ? -2.475 -3.399 12.293 1.00 98.44 160 ALA A O 1
ATOM 1302 N N . LEU A 1 161 ? -1.332 -2.798 14.132 1.00 98.75 161 LEU A N 1
ATOM 1303 C CA . LEU A 1 161 ? -2.491 -2.755 15.027 1.00 98.75 161 LEU A CA 1
ATOM 1304 C C . LEU A 1 161 ? -3.516 -1.719 14.566 1.00 98.75 161 LEU A C 1
ATOM 1306 O O . LEU A 1 161 ? -4.696 -2.045 14.450 1.00 98.75 161 LEU A O 1
ATOM 1310 N N . ASN A 1 162 ? -3.085 -0.499 14.241 1.00 98.44 162 ASN A N 1
ATOM 1311 C CA . ASN A 1 162 ? -3.991 0.533 13.746 1.00 98.44 162 ASN A CA 1
ATOM 1312 C C . ASN A 1 162 ? -4.706 0.091 12.457 1.00 98.44 162 ASN A C 1
ATOM 1314 O O . ASN A 1 162 ? -5.911 0.290 12.322 1.00 98.44 162 ASN A O 1
ATOM 1318 N N . ASN A 1 163 ? -4.001 -0.551 11.524 1.00 98.50 163 ASN A N 1
ATOM 1319 C CA . ASN A 1 163 ? -4.609 -0.996 10.270 1.00 98.50 163 ASN A CA 1
ATOM 1320 C C . ASN A 1 163 ? -5.536 -2.216 10.444 1.00 98.50 163 ASN A C 1
ATOM 1322 O O . ASN A 1 163 ? -6.590 -2.260 9.813 1.00 98.50 163 ASN A O 1
ATOM 1326 N N . LEU A 1 164 ? -5.219 -3.157 11.342 1.00 98.75 164 LEU A N 1
ATOM 1327 C CA . LEU A 1 164 ? -6.131 -4.250 11.724 1.00 98.75 164 LEU A CA 1
ATOM 1328 C C . LEU A 1 164 ? -7.397 -3.727 12.414 1.00 98.75 164 LEU A C 1
ATOM 1330 O O . LEU A 1 164 ? -8.503 -4.220 12.164 1.00 98.75 164 LEU A O 1
ATOM 1334 N N . GLY A 1 165 ? -7.243 -2.705 13.260 1.00 98.44 165 GLY A N 1
ATOM 1335 C CA . GLY A 1 165 ? -8.355 -1.981 13.864 1.00 98.44 165 GLY A CA 1
ATOM 1336 C C . GLY A 1 165 ? -9.236 -1.329 12.806 1.00 98.44 165 GLY A C 1
ATOM 1337 O O . GLY A 1 165 ? -10.451 -1.515 12.818 1.00 98.44 165 GLY A O 1
ATOM 1338 N N . PHE A 1 166 ? -8.628 -0.636 11.842 1.00 98.44 166 PHE A N 1
ATOM 1339 C CA . PHE A 1 166 ? -9.347 0.028 10.757 1.00 98.44 166 PHE A CA 1
ATOM 1340 C C . PHE A 1 166 ? -10.073 -0.963 9.837 1.00 98.44 166 PHE A C 1
ATOM 1342 O O . PHE A 1 166 ? -11.244 -0.763 9.530 1.00 98.44 166 PHE A O 1
ATOM 1349 N N . SER A 1 167 ? -9.438 -2.079 9.476 1.00 98.62 167 SER A N 1
ATOM 1350 C CA . SER A 1 167 ? -10.090 -3.167 8.734 1.00 98.62 167 SER A CA 1
ATOM 1351 C C . SER A 1 167 ? -11.299 -3.737 9.486 1.00 98.62 167 SER A C 1
ATOM 1353 O O . SER A 1 167 ? -12.380 -3.899 8.919 1.00 98.62 167 SER A O 1
ATOM 1355 N N . SER A 1 168 ? -11.150 -3.981 10.793 1.00 98.50 168 SER A N 1
ATOM 1356 C CA . SER A 1 168 ? -12.245 -4.467 11.644 1.00 98.50 168 SER A CA 1
ATOM 1357 C C . SER A 1 168 ? -13.380 -3.443 11.754 1.00 98.50 168 SER A C 1
ATOM 1359 O O . SER A 1 168 ? -14.547 -3.825 11.787 1.00 98.50 168 SER A O 1
ATOM 1361 N N . LEU A 1 169 ? -13.051 -2.149 11.781 1.00 97.62 169 LEU A N 1
ATOM 1362 C CA . LEU A 1 169 ? -14.019 -1.056 11.795 1.00 97.62 169 LEU A CA 1
ATOM 1363 C C . LEU A 1 169 ? -14.843 -1.009 10.500 1.00 97.62 169 LEU A C 1
ATOM 1365 O O . LEU A 1 169 ? -16.065 -0.913 10.578 1.00 97.62 169 LEU A O 1
ATOM 1369 N N . LEU A 1 170 ? -14.204 -1.132 9.328 1.00 96.81 170 LEU A N 1
ATOM 1370 C CA . LEU A 1 170 ? -14.898 -1.184 8.029 1.00 96.81 170 LEU A CA 1
ATOM 1371 C C . LEU A 1 170 ? -15.879 -2.363 7.946 1.00 96.81 170 LEU A C 1
ATOM 1373 O O . LEU A 1 170 ? -16.967 -2.233 7.391 1.00 96.81 170 LEU A O 1
ATOM 1377 N N . GLN A 1 171 ? -15.529 -3.484 8.577 1.00 97.38 171 GLN A N 1
ATOM 1378 C CA . GLN A 1 171 ? -16.377 -4.674 8.698 1.00 97.38 171 GLN A CA 1
ATOM 1379 C C . GLN A 1 171 ? -17.443 -4.574 9.806 1.00 97.38 171 GLN A C 1
ATOM 1381 O O . GLN A 1 171 ? -18.155 -5.541 10.057 1.00 97.38 171 GLN A O 1
ATOM 1386 N N . LYS A 1 172 ? -17.555 -3.431 10.499 1.00 95.94 172 LYS A N 1
ATOM 1387 C CA . LYS A 1 172 ? -18.452 -3.216 11.653 1.00 95.94 172 LYS A CA 1
ATOM 1388 C C . LYS A 1 172 ? -18.190 -4.149 12.845 1.00 95.94 172 LYS A C 1
ATOM 1390 O O . LYS A 1 172 ? -19.027 -4.302 13.731 1.00 95.94 172 LYS A O 1
ATOM 1395 N N . HIS A 1 173 ? -17.001 -4.742 12.931 1.00 97.31 173 HIS A N 1
ATOM 1396 C CA . HIS A 1 173 ? -16.562 -5.533 14.080 1.00 97.31 173 HIS A CA 1
ATOM 1397 C C . HIS A 1 173 ? -16.026 -4.616 15.193 1.00 97.31 173 HIS A C 1
ATOM 1399 O O . HIS A 1 173 ? -14.847 -4.675 15.553 1.00 97.31 173 HIS A O 1
ATOM 1405 N N . TYR A 1 174 ? -16.891 -3.758 15.745 1.00 97.12 174 TYR A N 1
ATOM 1406 C CA . TYR A 1 174 ? -16.512 -2.652 16.637 1.00 97.12 174 TYR A CA 1
ATOM 1407 C C . TYR A 1 174 ? -15.708 -3.091 17.866 1.00 97.12 174 TYR A C 1
ATOM 1409 O O . TYR A 1 174 ? -14.652 -2.524 18.145 1.00 97.12 174 TYR A O 1
ATOM 1417 N N . LYS A 1 175 ? -16.116 -4.176 18.538 1.00 96.69 175 LYS A N 1
ATOM 1418 C CA . LYS A 1 175 ? -15.387 -4.723 19.696 1.00 96.69 175 LYS A CA 1
ATOM 1419 C C . LYS A 1 175 ? -13.954 -5.145 19.345 1.00 96.69 175 LYS A C 1
ATOM 1421 O O .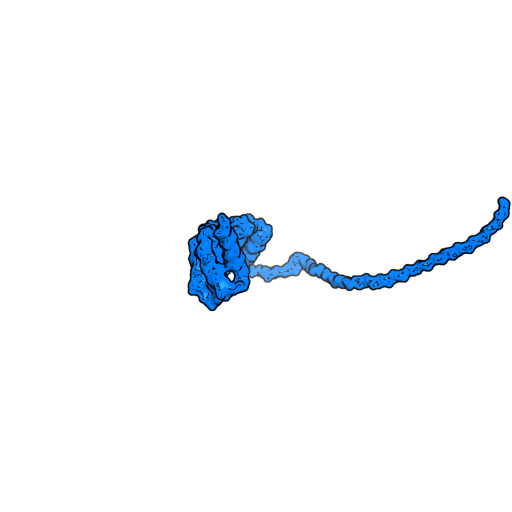 LYS A 1 175 ? -13.026 -4.886 20.107 1.00 96.69 175 LYS A O 1
ATOM 1426 N N . LYS A 1 176 ? -13.764 -5.781 18.183 1.00 97.88 176 LYS A N 1
ATOM 1427 C CA . LYS A 1 176 ? -12.441 -6.207 17.697 1.00 97.88 176 LYS A CA 1
ATOM 1428 C C . LYS A 1 176 ? -11.596 -4.994 17.302 1.00 97.88 176 LYS A C 1
ATOM 1430 O O . LYS A 1 176 ? -10.430 -4.912 17.677 1.00 97.88 176 LYS A O 1
ATOM 1435 N N . ALA A 1 177 ? -12.205 -4.040 16.597 1.00 98.50 177 ALA A N 1
ATOM 1436 C CA . ALA A 1 177 ? -11.565 -2.795 16.193 1.00 98.50 177 ALA A CA 1
ATOM 1437 C C . ALA A 1 177 ? -11.055 -1.996 17.403 1.00 98.50 177 ALA A C 1
ATOM 1439 O O . ALA A 1 177 ? -9.883 -1.623 17.434 1.00 98.50 177 ALA A O 1
ATOM 1440 N N . ARG A 1 178 ? -11.895 -1.831 18.436 1.00 98.25 178 ARG A N 1
ATOM 1441 C CA . ARG A 1 178 ? -11.530 -1.216 19.719 1.00 98.25 178 ARG A CA 1
ATOM 1442 C C . ARG A 1 178 ? -10.281 -1.857 20.311 1.00 98.25 178 ARG A C 1
ATOM 1444 O O . ARG A 1 178 ? -9.313 -1.149 20.565 1.00 98.25 178 ARG A O 1
ATOM 1451 N N . GLY A 1 179 ? -10.280 -3.183 20.464 1.00 98.31 179 GLY A N 1
ATOM 1452 C CA . GLY A 1 179 ? -9.152 -3.891 21.073 1.00 98.31 179 GLY A CA 1
ATOM 1453 C C . GLY A 1 179 ? -7.832 -3.674 20.324 1.00 98.31 179 GLY A C 1
ATOM 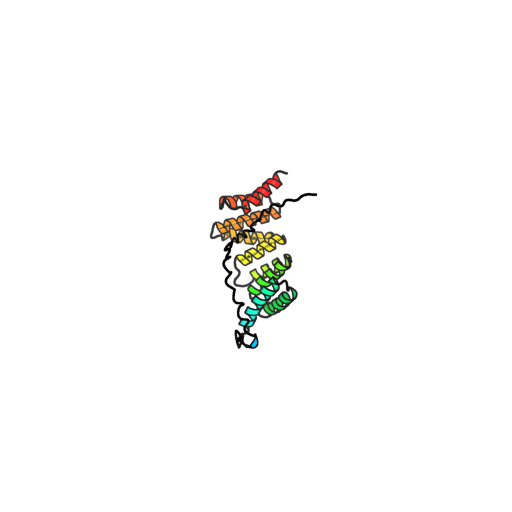1454 O O . GLY A 1 179 ? -6.776 -3.573 20.945 1.00 98.31 179 GLY A O 1
ATOM 1455 N N . TYR A 1 180 ? -7.863 -3.552 18.994 1.00 98.75 180 TYR A N 1
ATOM 1456 C CA . TYR A 1 180 ? -6.667 -3.201 18.227 1.00 98.75 180 TYR A CA 1
ATOM 1457 C C . TYR A 1 180 ? -6.228 -1.747 18.433 1.00 98.75 180 TYR A C 1
ATOM 1459 O O . TYR A 1 180 ? -5.038 -1.509 18.642 1.00 98.75 180 TYR A O 1
ATOM 1467 N N . PHE A 1 181 ? -7.155 -0.785 18.403 1.00 98.75 181 PHE A N 1
ATOM 1468 C CA . PHE A 1 181 ? -6.820 0.624 18.619 1.00 98.75 181 PHE A CA 1
ATOM 1469 C C . PHE A 1 181 ? -6.299 0.891 20.033 1.00 98.75 181 PHE A C 1
ATOM 1471 O O . PHE A 1 181 ? -5.310 1.600 20.183 1.00 98.75 181 PHE A O 1
ATOM 1478 N N . GLU A 1 182 ? -6.884 0.276 21.061 1.00 98.50 182 GLU A N 1
ATOM 1479 C CA . GLU A 1 182 ? -6.403 0.375 22.445 1.00 98.50 182 GLU A CA 1
ATOM 1480 C C . GLU A 1 182 ? -4.980 -0.172 22.592 1.00 98.50 182 GLU A C 1
ATOM 1482 O O . GLU A 1 182 ? -4.130 0.476 23.199 1.00 98.50 182 GLU A O 1
ATOM 1487 N N . ARG A 1 183 ? -4.679 -1.321 21.971 1.00 98.69 183 ARG A N 1
ATOM 1488 C CA . ARG A 1 183 ? -3.319 -1.884 21.950 1.00 98.69 183 ARG A CA 1
ATOM 1489 C C . ARG A 1 183 ? -2.328 -0.989 21.204 1.00 98.69 183 ARG A C 1
ATOM 1491 O O . ARG A 1 183 ? -1.174 -0.900 21.616 1.00 98.69 183 ARG A O 1
ATOM 1498 N N . ALA A 1 184 ? -2.757 -0.336 20.122 1.00 98.62 184 ALA A N 1
ATOM 1499 C CA . ALA A 1 184 ? -1.927 0.639 19.417 1.00 98.62 184 ALA A CA 1
ATOM 1500 C C . ALA A 1 184 ? -1.622 1.852 20.315 1.00 98.62 184 ALA A C 1
ATOM 1502 O O . ALA A 1 184 ? -0.464 2.236 20.432 1.00 98.62 184 ALA A O 1
ATOM 1503 N N . ILE A 1 185 ? -2.631 2.391 21.011 1.00 98.62 185 ILE A N 1
ATOM 1504 C CA . ILE A 1 185 ? -2.496 3.531 21.938 1.00 98.62 185 ILE A CA 1
ATOM 1505 C C . ILE A 1 185 ? -1.648 3.171 23.166 1.00 98.62 185 ILE A C 1
ATOM 1507 O O . ILE A 1 185 ? -0.885 4.000 23.646 1.00 98.62 185 ILE A O 1
ATOM 1511 N N . GLN A 1 186 ? -1.728 1.937 23.670 1.00 98.50 186 GLN A N 1
ATOM 1512 C CA . GLN A 1 186 ? -0.852 1.472 24.753 1.00 98.50 186 GLN A CA 1
ATOM 1513 C C . GLN A 1 186 ? 0.631 1.517 24.371 1.00 98.50 186 GLN A C 1
ATOM 1515 O O . GLN A 1 186 ? 1.472 1.789 25.223 1.00 98.50 186 GLN A O 1
ATOM 1520 N N . LYS A 1 187 ? 0.951 1.225 23.107 1.00 98.06 187 LYS A N 1
ATOM 1521 C CA . LYS A 1 187 ? 2.324 1.245 22.588 1.00 98.06 187 LYS A CA 1
ATOM 1522 C C . LYS A 1 187 ? 2.774 2.650 22.185 1.00 98.06 187 LYS A C 1
ATOM 1524 O O . LYS A 1 187 ? 3.933 2.994 22.387 1.00 98.06 187 LYS A O 1
ATOM 1529 N N . ASP A 1 188 ? 1.865 3.444 21.630 1.00 98.31 188 ASP A N 1
ATOM 1530 C CA . ASP A 1 188 ? 2.083 4.836 21.244 1.00 98.31 188 ASP A CA 1
ATOM 1531 C C . ASP A 1 188 ? 0.871 5.692 21.659 1.00 98.31 188 ASP A C 1
ATOM 1533 O O . ASP A 1 188 ? -0.099 5.820 20.901 1.00 98.31 188 ASP A O 1
ATOM 1537 N N . PRO A 1 189 ? 0.912 6.302 22.859 1.00 97.75 189 PRO A N 1
ATOM 1538 C CA . PRO A 1 189 ? -0.184 7.132 23.360 1.00 97.75 189 PRO A CA 1
ATOM 1539 C C . PRO A 1 189 ? -0.490 8.364 22.499 1.00 97.75 189 PRO A C 1
ATOM 1541 O O . PRO A 1 189 ? -1.585 8.924 22.597 1.00 97.75 189 PRO A O 1
ATOM 1544 N N . LEU A 1 190 ? 0.455 8.791 21.652 1.00 96.94 190 LEU A N 1
ATOM 1545 C CA . LEU A 1 190 ? 0.311 9.941 20.759 1.00 96.94 190 LEU A CA 1
ATOM 1546 C C . LEU A 1 190 ? -0.208 9.549 19.370 1.00 96.94 190 LEU A C 1
ATOM 1548 O O . LEU A 1 190 ? -0.351 10.415 18.507 1.00 96.94 190 LEU A O 1
ATOM 1552 N N . ASN A 1 191 ? -0.558 8.277 19.147 1.00 97.50 191 ASN A N 1
ATOM 1553 C CA . ASN A 1 191 ? -1.080 7.824 17.867 1.00 97.50 191 ASN A CA 1
ATOM 1554 C C . ASN A 1 191 ? -2.465 8.421 17.561 1.00 97.50 191 ASN A C 1
ATOM 1556 O O . ASN A 1 191 ? -3.512 7.882 17.936 1.00 97.50 191 ASN A O 1
ATOM 1560 N N . GLU A 1 192 ? -2.485 9.539 16.837 1.00 97.56 192 GLU A N 1
ATOM 1561 C CA . GLU A 1 192 ? -3.718 10.258 16.509 1.00 97.56 192 GLU A CA 1
ATOM 1562 C C . GLU A 1 192 ? -4.700 9.410 15.695 1.00 97.56 192 GLU A C 1
ATOM 1564 O O . GLU A 1 192 ? -5.907 9.484 15.918 1.00 97.56 192 GLU A O 1
ATOM 1569 N N . LYS A 1 193 ? -4.200 8.563 14.785 1.00 97.25 193 LYS A N 1
ATOM 1570 C CA . LYS A 1 193 ? -5.047 7.704 13.943 1.00 97.25 193 LYS A CA 1
ATOM 15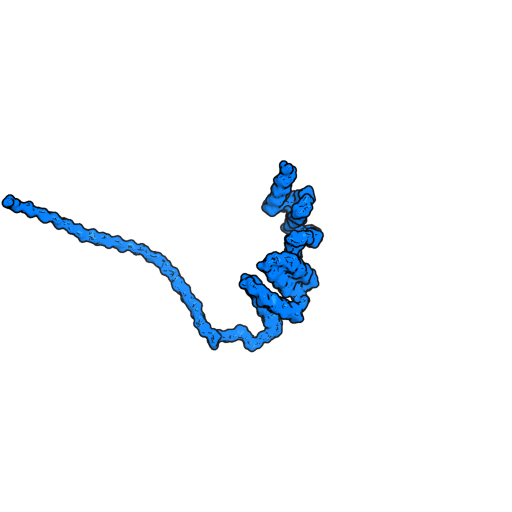71 C C . LYS A 1 193 ? -5.850 6.719 14.791 1.00 97.25 193 LYS A C 1
ATOM 1573 O O . LYS A 1 193 ? -7.071 6.654 14.650 1.00 97.25 193 LYS A O 1
ATOM 1578 N N . ALA A 1 194 ? -5.188 6.006 15.702 1.00 97.81 194 ALA A N 1
ATOM 1579 C CA . ALA A 1 194 ? -5.848 5.048 16.580 1.00 97.81 194 ALA A CA 1
ATOM 1580 C C . ALA A 1 194 ? -6.840 5.740 17.528 1.00 97.81 194 ALA A C 1
ATOM 1582 O O . ALA A 1 194 ? -7.961 5.262 17.696 1.00 97.81 194 ALA A O 1
ATOM 1583 N N . ARG A 1 195 ? -6.478 6.905 18.086 1.00 98.19 195 ARG A N 1
ATOM 1584 C CA . ARG A 1 195 ? -7.369 7.697 18.952 1.00 98.19 195 ARG A CA 1
ATOM 1585 C C . ARG A 1 195 ? -8.617 8.189 18.221 1.00 98.19 195 ARG A C 1
ATOM 1587 O O . ARG A 1 195 ? -9.720 8.057 18.746 1.00 98.19 195 ARG A O 1
ATOM 1594 N N . ASN A 1 196 ? -8.456 8.725 17.013 1.00 97.88 196 ASN A N 1
ATOM 1595 C CA . ASN A 1 196 ? -9.573 9.213 16.205 1.00 97.88 196 ASN A CA 1
ATOM 1596 C C . ASN A 1 196 ? -10.527 8.073 15.829 1.00 97.88 196 ASN A C 1
ATOM 1598 O O . ASN A 1 196 ? -11.742 8.226 15.948 1.00 97.88 196 ASN A O 1
ATOM 1602 N N . ASN A 1 197 ? -9.989 6.912 15.450 1.00 97.50 197 ASN A N 1
ATOM 1603 C CA . ASN A 1 197 ? -10.811 5.745 15.141 1.00 97.50 197 ASN A CA 1
ATOM 1604 C C . ASN A 1 197 ? -11.509 5.166 16.383 1.00 97.50 197 ASN A C 1
ATOM 1606 O O . ASN A 1 197 ? -12.664 4.757 16.298 1.00 97.50 197 ASN A O 1
ATOM 1610 N N . LEU A 1 198 ? -10.851 5.160 17.546 1.00 96.31 198 LEU A N 1
ATOM 1611 C CA . LEU A 1 198 ? -11.478 4.734 18.798 1.00 96.31 198 LEU A CA 1
ATOM 1612 C C . LEU A 1 198 ? -12.632 5.666 19.192 1.00 96.31 198 LEU A C 1
ATOM 1614 O O . LEU A 1 198 ? -13.692 5.186 19.587 1.00 96.31 198 LEU A O 1
ATOM 1618 N N . LYS A 1 199 ? -12.459 6.983 19.017 1.00 96.06 199 LYS A N 1
ATOM 1619 C CA . LYS A 1 199 ? -13.531 7.967 19.217 1.00 96.06 199 LYS A CA 1
ATOM 1620 C C . LYS A 1 199 ? -14.715 7.709 18.281 1.00 96.06 199 LYS A C 1
ATOM 1622 O O . LYS A 1 199 ? -15.852 7.760 18.729 1.00 96.06 199 LYS A O 1
ATOM 1627 N N . LEU A 1 200 ? -14.457 7.384 17.013 1.00 94.81 200 LEU A N 1
ATOM 1628 C CA . LEU A 1 200 ? -15.509 7.024 16.057 1.00 94.81 200 LEU A CA 1
ATOM 1629 C C . LEU A 1 200 ? -16.276 5.758 16.480 1.00 94.81 200 LEU A C 1
ATOM 1631 O O . LEU A 1 200 ? -17.490 5.694 16.328 1.00 94.81 200 LEU A O 1
ATOM 1635 N N . ILE A 1 201 ? -15.604 4.755 17.049 1.00 94.69 201 ILE A N 1
ATOM 1636 C CA . ILE A 1 201 ? -16.302 3.584 17.609 1.00 94.69 201 ILE A CA 1
ATOM 1637 C C . ILE A 1 201 ? -17.193 3.993 18.782 1.00 94.69 201 ILE A C 1
ATOM 1639 O O . ILE A 1 201 ? -18.334 3.555 18.863 1.00 94.69 201 ILE A O 1
ATOM 1643 N N . GLN A 1 202 ? -16.684 4.837 19.683 1.00 91.31 202 GLN A N 1
ATOM 1644 C CA . GLN A 1 202 ? -17.439 5.296 20.851 1.00 91.31 202 GLN A CA 1
ATOM 1645 C C . GLN A 1 202 ? -18.704 6.065 20.463 1.00 91.31 202 GLN A C 1
ATOM 1647 O O . GLN A 1 202 ? -19.708 5.923 21.149 1.00 91.31 202 GLN A O 1
ATOM 1652 N N . THR A 1 203 ? -18.683 6.839 19.371 1.00 92.62 203 THR A N 1
ATOM 1653 C CA . THR A 1 203 ? -19.898 7.510 18.883 1.00 92.62 203 THR A CA 1
ATOM 1654 C C . THR A 1 203 ? -20.918 6.514 18.345 1.00 92.62 203 THR A C 1
ATOM 1656 O O . THR A 1 203 ? -22.093 6.657 18.631 1.00 92.62 203 THR A O 1
ATOM 1659 N N . VAL A 1 204 ? -20.478 5.478 17.621 1.00 89.19 204 VAL A N 1
ATOM 1660 C CA . VAL A 1 204 ? -21.388 4.470 17.044 1.00 89.19 204 VAL A CA 1
ATOM 1661 C C . VAL A 1 204 ? -22.022 3.571 18.111 1.00 89.19 204 VAL A C 1
ATOM 1663 O O . VAL A 1 204 ? -23.109 3.058 17.897 1.00 89.19 204 VAL A O 1
ATOM 1666 N N . GLU A 1 205 ? -21.357 3.348 19.245 1.00 81.81 205 GLU A N 1
ATOM 1667 C CA . GLU A 1 205 ? -21.912 2.548 20.349 1.00 81.81 205 GLU A CA 1
ATOM 1668 C C . GLU A 1 205 ? -22.820 3.337 21.307 1.00 81.81 205 GLU A C 1
ATOM 1670 O O . GLU A 1 205 ? -23.465 2.728 22.158 1.00 81.81 205 GLU A O 1
ATOM 1675 N N . ALA A 1 206 ? -22.824 4.670 21.223 1.00 76.00 206 ALA A N 1
ATOM 1676 C CA . ALA A 1 206 ? -23.643 5.535 22.072 1.00 76.00 206 ALA A CA 1
ATOM 1677 C C . ALA A 1 206 ? -25.044 5.818 21.490 1.00 76.00 206 ALA A C 1
ATOM 1679 O O . ALA A 1 206 ? -25.899 6.306 22.231 1.00 76.00 206 ALA A O 1
ATOM 1680 N N . ASP A 1 207 ? -25.249 5.513 20.204 1.00 55.75 207 ASP A N 1
ATOM 1681 C CA . ASP A 1 207 ? -26.513 5.622 19.460 1.00 55.75 207 ASP A CA 1
ATOM 1682 C C . ASP A 1 207 ? -27.281 4.284 19.456 1.00 55.75 207 ASP A C 1
ATOM 1684 O O . ASP A 1 207 ? -28.534 4.321 19.508 1.00 55.75 207 ASP A O 1
#

Radius of gyration: 32.85 Å; chains: 1; bounding box: 52×118×58 Å

Secondary structure (DSSP, 8-state):
----------------------PPPPP---------GGGS--S-SS--HHHHHHHHHHHHHHHHHTT-HHHHHHHHHHHHHH-TT-HHHHHHHHHHHHHTT-HHHHHHHHHHHTTSTT--HHHHHHHHHHHHHTT-HHHHHHHHHHHHHT-SSHHHHHHHHHHHHHHHHHTT-HHHHHHHHHHHHHH-TT-HHHHHHHHHHHHHHH-

pLDDT: mean 87.44, std 19.0, range [36.62, 98.88]

Organism: Hydrogenovibrio marinus (NCBI:txid28885)

Foldseek 3Di:
DDDDDDDDDDDDDDDDPPDPPPDPPDPPPDPPPPDPPVPDDPPDPDDDPVNVLVVLLVVLVVCLVVVVLVVNVVSLVVSCVVPVQDLSSLVSQLSSCVSVVVLVSNLVSLVSSVVHPPDDVVSLVSNLVSCLVVVVLVSNLVSLVVQCVPPPDLVSVLVSLLSNLVSCVSVVVLVSSLVSLVVSCVSPVPPPSSVVSNVVSVVVVVD

InterPro domains:
  IPR011990 Tetratricopeptide-like helical domain superfamily [G3DSA:1.25.40.10] (39-205)
  IPR011990 Tetratricopeptide-like helical domain superfamily [SSF48452] (66-202)
  IPR013105 Tetratricopeptide repeat 2 [PF07719] (160-191)
  IPR019734 Tetratricopeptide repeat [PS50005] (158-191)
  IPR019734 Tetratricopeptide repeat [SM00028] (158-191)

Sequence (207 aa):
MVKSLRYIVLVLSAVWLAGCTSSPAMPTKNKPSEVPIDQVEPLASNLTEDDEYKFGLDLVALEIRNKQFDQADRLLGKLKKYKSDDIRVYRLYTRYYEAKKNYDMAFVSSQQALKQSGVTQKDEEKFARYALMTNHYVEADKTYQKWLYNADSTTMEVIALNNLGFSSLLQKHYKKARGYFERAIQKDPLNEKARNNLKLIQTVEAD